Protein AF-0000000078372013 (afdb_homodimer)

Foldseek 3Di:
DPPDPPDDDQKDKDFADKDKDKAAFPLVVDDLSVLVLCCVQVVRPDSPFAFPDKDKIKMKMFTQWMWMDGPPDPDTPDTQDGPDPPDPDDDPDDSVRTQKIKIKIKMWTHTDDPVVQWDFDWAFPAQLVRDPVSDGDTDTDTDGNDDTDMGMDMDMGGHHPPD/DPPDPPDDDQKDKDFADKDKDKAAFPLVVDDLSVLVLCCVQVVRPDSPFAFPDKDKIKMKMFTQWMWMDGPPDPDTPDTQDGPDPPDPDDDPDDSVRTQKIKIKIKMWTHTDDPVVQWDFDWAFPAQLVRDPVSDGDTDTDTDGNDDTDMGMDMDMGGHHPPD

Secondary structure (DSSP, 8-state):
---------SEEEEEEEEEEEEE--GGGGSTTHHHHHHHHHTTS--TT--EEEEEEEEEEEEEEEEEEEETT-SS-SEEEPPP---SSS-SS--GGG-SEEEEEEEEEEEE---GGGEEEEEEEEE-GGG-TT---EEEEEEEE-SPPEEEE--EEEE-----/---------SEEEEEE-EEEEEE--GGGGSTTHHHHHHHHHTTS--TT--EEEEEEEEEEEEESEEEEEETT-SS-SEEEPPP---SSS-SS--GGG-SEEEEEEEEEEEE---GGGEEEEEEEEE-GGG-TT---EEEEEEEE-SPPEEEE--EEEE-----

Structure (mmCIF, N/CA/C/O backbone):
data_AF-0000000078372013-model_v1
#
loop_
_entity.id
_entity.type
_entity.pdbx_description
1 polymer 'FMP27/BLTP2/Hobbit GFWDK motif-containing RBG unit domain-containing protein'
#
loop_
_atom_site.group_PDB
_atom_site.id
_atom_site.type_symbol
_atom_site.label_atom_id
_atom_site.label_alt_id
_atom_site.label_comp_id
_atom_site.label_asym_id
_atom_site.label_entity_id
_atom_site.label_seq_id
_atom_site.pdbx_PDB_ins_code
_atom_site.Cartn_x
_atom_site.Cartn_y
_atom_site.Cartn_z
_atom_site.occupancy
_atom_site.B_iso_or_equiv
_atom_site.auth_seq_id
_atom_site.auth_comp_id
_atom_site.auth_asym_id
_atom_site.auth_atom_id
_atom_site.pdbx_PDB_model_num
ATOM 1 N N . MET A 1 1 ? 30.844 -3.67 -2.234 1 21.95 1 MET A N 1
ATOM 2 C CA . MET A 1 1 ? 30.641 -3.258 -3.619 1 21.95 1 MET A CA 1
ATOM 3 C C . MET A 1 1 ? 29.375 -2.428 -3.76 1 21.95 1 MET A C 1
ATOM 5 O O . MET A 1 1 ? 28.312 -2.83 -3.287 1 21.95 1 MET A O 1
ATOM 9 N N . LEU A 1 2 ? 29.422 -1.184 -3.805 1 32.66 2 LEU A N 1
ATOM 10 C CA . LEU A 1 2 ? 28.297 -0.282 -4.062 1 32.66 2 LEU A CA 1
ATOM 11 C C . LEU A 1 2 ? 27.438 -0.801 -5.203 1 32.66 2 LEU A C 1
ATOM 13 O O . LEU A 1 2 ? 27.953 -1.227 -6.238 1 32.66 2 LEU A O 1
ATOM 17 N N . PRO A 1 3 ? 26.281 -1.473 -5.02 1 38.31 3 PRO A N 1
ATOM 18 C CA . PRO A 1 3 ? 25.75 -2.188 -6.18 1 38.31 3 PRO A CA 1
ATOM 19 C C . PRO A 1 3 ? 26 -1.448 -7.492 1 38.31 3 PRO A C 1
ATOM 21 O O . PRO A 1 3 ? 26.188 -0.231 -7.492 1 38.31 3 PRO A O 1
ATOM 24 N N . VAL A 1 4 ? 26.469 -2.195 -8.578 1 40.41 4 VAL A N 1
ATOM 25 C CA . VAL A 1 4 ? 26.625 -1.906 -10 1 40.41 4 VAL A CA 1
ATOM 26 C C . VAL A 1 4 ? 25.656 -0.806 -10.414 1 40.41 4 VAL A C 1
ATOM 28 O O . VAL A 1 4 ? 24.594 -0.639 -9.797 1 40.41 4 VAL A O 1
ATOM 31 N N . THR A 1 5 ? 26.094 0.262 -10.984 1 45.5 5 THR A N 1
ATOM 32 C CA . THR A 1 5 ? 25.406 1.307 -11.742 1 45.5 5 THR A CA 1
ATOM 33 C C . THR A 1 5 ? 24.125 0.774 -12.352 1 45.5 5 THR A C 1
ATOM 35 O O . THR A 1 5 ? 24.156 0.048 -13.352 1 45.5 5 THR A O 1
ATOM 38 N N . LYS A 1 6 ? 23.266 0.056 -11.57 1 55.75 6 LYS A N 1
ATOM 39 C CA . LYS A 1 6 ? 22.047 -0.438 -12.227 1 55.75 6 LYS A CA 1
ATOM 40 C C . LYS A 1 6 ? 21.562 0.551 -13.273 1 55.75 6 LYS A C 1
ATOM 42 O O . LYS A 1 6 ? 21.797 1.755 -13.164 1 55.75 6 LYS A O 1
ATOM 47 N N . ALA A 1 7 ? 21.344 -0.05 -14.5 1 65.5 7 ALA A N 1
ATOM 48 C CA . ALA A 1 7 ? 20.641 0.644 -15.586 1 65.5 7 ALA A CA 1
ATOM 49 C C . ALA A 1 7 ? 19.609 1.613 -15.031 1 65.5 7 ALA A C 1
ATOM 51 O O . ALA A 1 7 ? 19.219 1.52 -13.867 1 65.5 7 ALA A O 1
ATOM 52 N N . THR A 1 8 ? 19.5 2.703 -15.742 1 81.19 8 THR A N 1
ATOM 53 C CA . THR A 1 8 ? 18.484 3.723 -15.469 1 81.19 8 THR A CA 1
ATOM 54 C C . THR A 1 8 ? 17.156 3.08 -15.117 1 81.19 8 THR A C 1
ATOM 56 O O . THR A 1 8 ? 16.672 2.193 -15.828 1 81.19 8 THR A O 1
ATOM 59 N N . PRO A 1 9 ? 16.703 3.406 -13.992 1 91.12 9 PRO A N 1
ATOM 60 C CA . PRO A 1 9 ? 15.43 2.816 -13.594 1 91.12 9 PRO A CA 1
ATOM 61 C C . PRO A 1 9 ? 14.336 2.994 -14.648 1 91.12 9 PRO A C 1
ATOM 63 O O . PRO A 1 9 ? 14.297 4.02 -15.328 1 91.12 9 PRO A O 1
ATOM 66 N N . LEU A 1 10 ? 13.547 1.933 -14.781 1 90.94 10 LEU A N 1
ATOM 67 C CA . LEU A 1 10 ? 12.391 2.008 -15.664 1 90.94 10 LEU A CA 1
ATOM 68 C C . LEU A 1 10 ? 11.375 3.021 -15.148 1 90.94 10 LEU A C 1
ATOM 70 O O . LEU A 1 10 ? 10.75 3.742 -15.93 1 90.94 10 LEU A O 1
ATOM 74 N N . VAL A 1 11 ? 11.141 2.979 -13.961 1 93.69 11 VAL A N 1
ATOM 75 C CA . VAL A 1 11 ? 10.203 3.873 -13.289 1 93.69 11 VAL A CA 1
ATOM 76 C C . VAL A 1 11 ? 10.812 4.383 -11.984 1 93.69 11 VAL A C 1
ATOM 78 O O . VAL A 1 11 ? 11.484 3.631 -11.273 1 93.69 11 VAL A O 1
ATOM 81 N N . ARG A 1 12 ? 10.578 5.633 -11.68 1 93.62 12 ARG A N 1
ATOM 82 C CA . ARG A 1 12 ? 10.961 6.219 -10.391 1 93.62 12 ARG A CA 1
ATOM 83 C C . ARG A 1 12 ? 9.781 6.934 -9.75 1 93.62 12 ARG A C 1
ATOM 85 O O . ARG A 1 12 ? 9.078 7.703 -10.406 1 93.62 12 ARG A O 1
ATOM 92 N N . ILE A 1 13 ? 9.555 6.613 -8.555 1 95 13 ILE A N 1
ATOM 93 C CA . ILE A 1 13 ? 8.5 7.254 -7.781 1 95 13 ILE A CA 1
ATOM 94 C C . ILE A 1 13 ? 9.086 7.859 -6.508 1 95 13 ILE A C 1
ATOM 96 O O . ILE A 1 13 ? 9.867 7.215 -5.809 1 95 13 ILE A O 1
ATOM 100 N N . VAL A 1 14 ? 8.75 9.109 -6.234 1 92.62 14 VAL A N 1
ATOM 101 C CA . VAL A 1 14 ? 9.219 9.773 -5.02 1 92.62 14 VAL A CA 1
ATOM 102 C C . VAL A 1 14 ? 8.031 10.359 -4.262 1 92.62 14 VAL A C 1
ATOM 104 O O . VAL A 1 14 ? 7.18 11.031 -4.855 1 92.62 14 VAL A O 1
ATOM 107 N N . PHE A 1 15 ? 7.938 10 -3.02 1 93.44 15 PHE A N 1
ATOM 108 C CA . PHE A 1 15 ? 6.992 10.648 -2.119 1 93.44 15 PHE A CA 1
ATOM 109 C C . PHE A 1 15 ? 7.723 11.469 -1.062 1 93.44 15 PHE A C 1
ATOM 111 O O . PHE A 1 15 ? 8.664 10.977 -0.431 1 93.44 15 PHE A O 1
ATOM 118 N N . ASN A 1 16 ? 7.223 12.648 -0.906 1 88.75 16 ASN A N 1
ATOM 119 C CA . ASN A 1 16 ? 7.859 13.5 0.093 1 88.75 16 ASN A CA 1
ATOM 120 C C . ASN A 1 16 ? 6.945 13.734 1.291 1 88.75 16 ASN A C 1
ATOM 122 O O . ASN A 1 16 ? 5.867 14.32 1.149 1 88.75 16 ASN A O 1
ATOM 126 N N . SER A 1 17 ? 7.379 13.297 2.443 1 88.19 17 SER A N 1
ATOM 127 C CA . SER A 1 17 ? 6.785 13.57 3.75 1 88.19 17 SER A CA 1
ATOM 128 C C . SER A 1 17 ? 5.316 13.148 3.787 1 88.19 17 SER A C 1
ATOM 130 O O . SER A 1 17 ? 4.43 14 3.844 1 88.19 17 SER A O 1
ATOM 132 N N . ILE A 1 18 ? 5.098 11.938 3.938 1 93.62 18 ILE A N 1
ATOM 133 C CA . ILE A 1 18 ? 3.746 11.406 4.066 1 93.62 18 ILE A CA 1
ATOM 134 C C . ILE A 1 18 ? 3.35 11.352 5.543 1 93.62 18 ILE A C 1
ATOM 136 O O . ILE A 1 18 ? 4.125 10.898 6.383 1 93.62 18 ILE A O 1
ATOM 140 N N . ARG A 1 19 ? 2.205 11.859 5.852 1 93.81 19 ARG A N 1
ATOM 141 C CA . ARG A 1 19 ? 1.641 11.773 7.191 1 93.81 19 ARG A CA 1
ATOM 142 C C . ARG A 1 19 ? 0.238 11.18 7.16 1 93.81 19 ARG A C 1
ATOM 144 O O . ARG A 1 19 ? -0.638 11.672 6.449 1 93.81 19 ARG A O 1
ATOM 151 N N . ILE A 1 20 ? 0.131 10.141 7.871 1 96.19 20 ILE A N 1
ATOM 152 C CA . ILE A 1 20 ? -1.178 9.508 7.98 1 96.19 20 ILE A CA 1
ATOM 153 C C . ILE A 1 20 ? -1.632 9.508 9.438 1 96.19 20 ILE A C 1
ATOM 155 O O . ILE A 1 20 ? -0.857 9.172 10.336 1 96.19 20 ILE A O 1
ATOM 159 N N . ALA A 1 21 ? -2.791 9.898 9.672 1 95.19 21 ALA A N 1
ATOM 160 C CA . ALA A 1 21 ? -3.369 9.883 11.008 1 95.19 21 ALA A CA 1
ATOM 161 C C . ALA A 1 21 ? -4.734 9.203 11.016 1 95.19 21 ALA A C 1
ATOM 163 O O . ALA A 1 21 ? -5.547 9.43 10.117 1 95.19 21 ALA A O 1
ATOM 164 N N . LEU A 1 22 ? -4.848 8.352 11.883 1 95.56 22 LEU A N 1
ATOM 165 C CA . LEU A 1 22 ? -6.141 7.707 12.086 1 95.56 22 LEU A CA 1
ATOM 166 C C . LEU A 1 22 ? -6.859 8.297 13.289 1 95.56 22 LEU A C 1
ATOM 168 O O . LEU A 1 22 ? -6.266 8.438 14.367 1 95.56 22 LEU A O 1
ATOM 172 N N . TYR A 1 23 ? -8.102 8.625 13.133 1 93.75 23 TYR A N 1
ATOM 173 C CA . TYR A 1 23 ? -8.953 9.18 14.18 1 93.75 23 TYR A CA 1
ATOM 174 C C . TYR A 1 23 ? -10.203 8.336 14.367 1 93.75 23 TYR A C 1
ATOM 176 O O . TYR A 1 23 ? -10.492 7.449 13.555 1 93.75 23 TYR A O 1
ATOM 184 N N . LYS A 1 24 ? -10.812 8.648 15.508 1 91.75 24 LYS A N 1
ATOM 185 C CA . LYS A 1 24 ? -12.18 8.156 15.594 1 91.75 24 LYS A CA 1
ATOM 186 C C . LYS A 1 24 ? -13.055 8.758 14.5 1 91.75 24 LYS A C 1
ATOM 188 O O . LYS A 1 24 ? -12.922 9.938 14.172 1 91.75 24 LYS A O 1
ATOM 193 N N . ALA A 1 25 ? -13.93 7.891 13.984 1 93.06 25 ALA A N 1
ATOM 194 C CA . ALA A 1 25 ? -14.797 8.398 12.93 1 93.06 25 ALA A CA 1
ATOM 195 C C . ALA A 1 25 ? -15.672 9.539 13.438 1 93.06 25 ALA A C 1
ATOM 197 O O . ALA A 1 25 ? -16.094 9.531 14.594 1 93.06 25 ALA A O 1
ATOM 198 N N . ASP A 1 26 ? -16.047 10.461 12.531 1 87.69 26 ASP A N 1
ATOM 199 C CA . ASP A 1 26 ? -16.797 11.656 12.914 1 87.69 26 ASP A CA 1
ATOM 200 C C . ASP A 1 26 ? -18.234 11.305 13.305 1 87.69 26 ASP A C 1
ATOM 202 O O . ASP A 1 26 ? -18.797 11.906 14.219 1 87.69 26 ASP A O 1
ATOM 206 N N . PHE A 1 27 ? -18.766 10.375 12.664 1 88.5 27 PHE A N 1
ATOM 207 C CA . PHE A 1 27 ? -20.188 10.062 12.836 1 88.5 27 PHE A CA 1
ATOM 208 C C . PHE A 1 27 ? -20.406 9.273 14.125 1 88.5 27 PHE A C 1
ATOM 210 O O . PHE A 1 27 ? -21.547 9.047 14.531 1 88.5 27 PHE A O 1
ATOM 217 N N . GLU A 1 28 ? -19.297 8.891 14.688 1 86.19 28 GLU A N 1
ATOM 218 C CA . GLU A 1 28 ? -19.438 8.078 15.898 1 86.19 28 GLU A CA 1
ATOM 219 C C . GLU A 1 28 ? -19.938 8.914 17.062 1 86.19 28 GLU A C 1
ATOM 221 O O . GLU A 1 28 ? -20.375 8.367 18.078 1 86.19 28 GLU A O 1
ATOM 226 N N . GLN A 1 29 ? -19.953 10.164 16.969 1 82.81 29 GLN A N 1
ATOM 227 C CA . GLN A 1 29 ? -20.422 11.047 18.031 1 82.81 29 GLN A CA 1
ATOM 228 C C . GLN A 1 29 ? -21.938 11.086 18.094 1 82.81 29 GLN A C 1
ATOM 230 O O . GLN A 1 29 ? -22.516 11.453 19.125 1 82.81 29 GLN A O 1
ATOM 235 N N . ASN A 1 30 ? -22.625 10.781 17.047 1 86 30 ASN A N 1
ATOM 236 C CA . ASN A 1 30 ? -24.078 10.836 16.953 1 86 30 ASN A CA 1
ATOM 237 C C . ASN A 1 30 ? -24.719 9.477 17.234 1 86 30 ASN A C 1
ATOM 239 O O . ASN A 1 30 ? -24.141 8.438 16.875 1 86 30 ASN A O 1
ATOM 243 N N . GLU A 1 31 ? -25.828 9.594 17.922 1 84.31 31 GLU A N 1
ATOM 244 C CA . GLU A 1 31 ? -26.594 8.367 18.094 1 84.31 31 GLU A CA 1
ATOM 245 C C . GLU A 1 31 ? -26.969 7.754 16.75 1 84.31 31 GLU A C 1
ATOM 247 O O . GLU A 1 31 ? -27.453 8.453 15.859 1 84.31 31 GLU A O 1
ATOM 252 N N . ASN A 1 32 ? -26.672 6.691 16.391 1 90.19 32 ASN A N 1
ATOM 253 C CA . ASN A 1 32 ? -26.969 5.953 15.164 1 90.19 32 ASN A CA 1
ATOM 254 C C . ASN A 1 32 ? -26.125 6.461 13.992 1 90.19 32 ASN A C 1
ATOM 256 O O . ASN A 1 32 ? -26.453 6.219 12.828 1 90.19 32 ASN A O 1
ATOM 260 N N . GLY A 1 33 ? -25.234 7.34 14.328 1 93.62 33 GLY A N 1
ATOM 261 C CA . GLY A 1 33 ? -24.391 7.938 13.305 1 93.62 33 GLY A CA 1
ATOM 262 C C . GLY A 1 33 ? -23.75 6.914 12.383 1 93.62 33 GLY A C 1
ATOM 263 O O . GLY A 1 33 ? -23.688 7.129 11.164 1 93.62 33 GLY A O 1
ATOM 264 N N . LEU A 1 34 ? -23.344 5.855 12.914 1 94.38 34 LEU A N 1
ATOM 265 C CA . LEU A 1 34 ? -22.688 4.801 12.148 1 94.38 34 LEU A CA 1
ATOM 266 C C . LEU A 1 34 ? -23.625 4.227 11.094 1 94.38 34 LEU A C 1
ATOM 268 O O . LEU A 1 34 ? -23.281 4.18 9.914 1 94.38 34 LEU A O 1
ATOM 272 N N . MET A 1 35 ? -24.812 3.887 11.523 1 94.12 35 MET A N 1
ATOM 273 C CA . MET A 1 35 ? -25.75 3.258 10.594 1 94.12 35 MET A CA 1
ATOM 274 C C . MET A 1 35 ? -26.266 4.266 9.57 1 94.12 35 MET A C 1
ATOM 276 O O . MET A 1 35 ? -26.516 3.91 8.422 1 94.12 35 MET A O 1
ATOM 280 N N . ASP A 1 36 ? -26.469 5.492 10.016 1 94.75 36 ASP A N 1
ATOM 281 C CA . ASP A 1 36 ? -26.828 6.535 9.062 1 94.75 36 ASP A CA 1
ATOM 282 C C . ASP A 1 36 ? -25.766 6.691 7.984 1 94.75 36 ASP A C 1
ATOM 284 O O . ASP A 1 36 ? -26.078 6.812 6.801 1 94.75 36 ASP A O 1
ATOM 288 N N . TYR A 1 37 ? -24.547 6.703 8.398 1 95.12 37 TYR A N 1
ATOM 289 C CA . TYR A 1 37 ? -23.422 6.812 7.477 1 95.12 37 TYR A CA 1
ATOM 290 C C . TYR A 1 37 ? -23.406 5.645 6.5 1 95.12 37 TYR A C 1
ATOM 292 O O . TYR A 1 37 ? -23.266 5.84 5.289 1 95.12 37 TYR A O 1
ATOM 300 N N . LEU A 1 38 ? -23.547 4.445 6.992 1 94.69 38 LEU A N 1
ATOM 301 C CA . LEU A 1 38 ? -23.547 3.248 6.156 1 94.69 38 LEU A CA 1
ATOM 302 C C . LEU A 1 38 ? -24.719 3.26 5.184 1 94.69 38 LEU A C 1
ATOM 304 O O . LEU A 1 38 ? -24.578 2.836 4.035 1 94.69 38 LEU A O 1
ATOM 308 N N . HIS A 1 39 ? -25.828 3.74 5.668 1 94.94 39 HIS A N 1
ATOM 309 C CA . HIS A 1 39 ? -27 3.863 4.801 1 94.94 39 HIS A CA 1
ATOM 310 C C . HIS A 1 39 ? -26.734 4.824 3.648 1 94.94 39 HIS A C 1
ATOM 312 O O . HIS A 1 39 ? -27.062 4.527 2.498 1 94.94 39 HIS A O 1
ATOM 318 N N . ASP A 1 40 ? -26.219 5.855 3.988 1 93.38 40 ASP A N 1
ATOM 319 C CA . ASP A 1 40 ? -25.969 6.898 2.998 1 93.38 40 ASP A CA 1
ATOM 320 C C . ASP A 1 40 ? -24.906 6.449 1.986 1 93.38 40 ASP A C 1
ATOM 322 O O . ASP A 1 40 ? -25.156 6.48 0.778 1 93.38 40 ASP A O 1
ATOM 326 N N . VAL A 1 41 ? -23.75 5.953 2.432 1 92.69 41 VAL A N 1
ATOM 327 C CA . VAL A 1 41 ? -22.594 5.629 1.592 1 92.69 41 VAL A CA 1
ATOM 328 C C . VAL A 1 41 ? -22.812 4.27 0.928 1 92.69 41 VAL A C 1
ATOM 330 O O . VAL A 1 41 ? -22.328 4.027 -0.18 1 92.69 41 VAL A O 1
ATOM 333 N N . GLY A 1 42 ? -23.484 3.354 1.575 1 90.69 42 GLY A N 1
ATOM 334 C CA . GLY A 1 42 ? -23.719 2.006 1.084 1 90.69 42 GLY A CA 1
ATOM 335 C C . GLY A 1 42 ? -24.938 1.906 0.176 1 90.69 42 GLY A C 1
ATOM 336 O O . GLY A 1 42 ? -25.516 0.831 0.026 1 90.69 42 GLY A O 1
ATOM 337 N N . LYS A 1 43 ? -25.328 3.062 -0.362 1 90.19 43 LYS A N 1
ATOM 338 C CA . LYS A 1 43 ? -26.406 3.127 -1.345 1 90.19 43 LYS A CA 1
ATOM 339 C C . LYS A 1 43 ? -27.688 2.537 -0.784 1 90.19 43 LYS A C 1
ATOM 341 O O . LYS A 1 43 ? -28.344 1.715 -1.436 1 90.19 43 LYS A O 1
ATOM 346 N N . GLY A 1 44 ? -28.078 2.801 0.432 1 91.44 44 GLY A N 1
ATOM 347 C CA . GLY A 1 44 ? -29.359 2.42 1.021 1 91.44 44 GLY A CA 1
ATOM 348 C C . GLY A 1 44 ? -29.266 1.167 1.872 1 91.44 44 GLY A C 1
ATOM 349 O O . GLY A 1 44 ? -30.266 0.469 2.062 1 91.44 44 GLY A O 1
ATOM 350 N N . LEU A 1 45 ? -28.156 0.776 2.324 1 90.38 45 LEU A N 1
ATOM 351 C CA . LEU A 1 45 ? -28 -0.324 3.271 1 90.38 45 LEU A CA 1
ATOM 352 C C . LEU A 1 45 ? -28.984 -0.173 4.434 1 90.38 45 LEU A C 1
ATOM 354 O O . LEU A 1 45 ? -29.031 0.878 5.078 1 90.38 45 LEU A O 1
ATOM 358 N N . PRO A 1 46 ? -29.797 -1.156 4.574 1 93.25 46 PRO A N 1
ATOM 359 C CA . PRO A 1 46 ? -30.75 -1.048 5.672 1 93.25 46 PRO A CA 1
ATOM 360 C C . PRO A 1 46 ? -30.078 -0.76 7.016 1 93.25 46 PRO A C 1
ATOM 362 O O . PRO A 1 46 ? -29.031 -1.342 7.328 1 93.25 46 PRO A O 1
ATOM 365 N N . LYS A 1 47 ? -30.672 0.064 7.852 1 93.44 47 LYS A N 1
ATOM 366 C CA . LYS A 1 47 ? -30.078 0.534 9.094 1 93.44 47 LYS A CA 1
ATOM 367 C C . LYS A 1 47 ? -30.078 -0.562 10.156 1 93.44 47 LYS A C 1
ATOM 369 O O . LYS A 1 47 ? -29.375 -0.459 11.164 1 93.44 47 LYS A O 1
ATOM 374 N N . ASP A 1 48 ? -30.859 -1.614 9.938 1 91.25 48 ASP A N 1
ATOM 375 C CA . ASP A 1 48 ? -30.922 -2.699 10.914 1 91.25 48 ASP A CA 1
ATOM 376 C C . ASP A 1 48 ? -29.984 -3.834 10.531 1 91.25 48 ASP A C 1
ATOM 378 O O . ASP A 1 48 ? -29.984 -4.898 11.148 1 91.25 48 ASP A O 1
ATOM 382 N N . THR A 1 49 ? -29.219 -3.602 9.539 1 89.81 49 THR A N 1
ATOM 383 C CA . THR A 1 49 ? -28.25 -4.617 9.125 1 89.81 49 THR A CA 1
ATOM 384 C C . THR A 1 49 ? -27.312 -4.969 10.266 1 89.81 49 THR A C 1
ATOM 386 O O . THR A 1 49 ? -26.844 -4.082 10.992 1 89.81 49 THR A O 1
ATOM 389 N N . LYS A 1 50 ? -27.078 -6.246 10.43 1 88.75 50 LYS A N 1
ATOM 390 C CA . LYS A 1 50 ? -26.141 -6.699 11.453 1 88.75 50 LYS A CA 1
ATOM 391 C C . LYS A 1 50 ? -24.781 -7.043 10.844 1 88.75 50 LYS A C 1
ATOM 393 O O . LYS A 1 50 ? -24.703 -7.543 9.719 1 88.75 50 LYS A O 1
ATOM 398 N N . PHE A 1 51 ? -23.75 -6.746 11.672 1 87.31 51 PHE A N 1
ATOM 399 C CA . PHE A 1 51 ? -22.391 -6.953 11.195 1 87.31 51 PHE A CA 1
ATOM 400 C C . PHE A 1 51 ? -21.609 -7.867 12.133 1 87.31 51 PHE A C 1
ATOM 402 O O . PHE A 1 51 ? -21.75 -7.773 13.359 1 87.31 51 PHE A O 1
ATOM 409 N N . SER A 1 52 ? -20.875 -8.781 11.516 1 84.62 52 SER A N 1
ATOM 410 C CA . SER A 1 52 ? -19.969 -9.594 12.312 1 84.62 52 SER A CA 1
ATOM 411 C C . SER A 1 52 ? -18.703 -8.82 12.68 1 84.62 52 SER A C 1
ATOM 413 O O . SER A 1 52 ? -18.062 -9.109 13.688 1 84.62 52 SER A O 1
ATOM 415 N N . LEU A 1 53 ? -18.391 -7.855 11.781 1 88.88 53 LEU A N 1
ATOM 416 C CA . LEU A 1 53 ? -17.266 -6.965 12 1 88.88 53 LEU A CA 1
ATOM 417 C C . LEU A 1 53 ? -17.578 -5.555 11.523 1 88.88 53 LEU A C 1
ATOM 419 O O . LEU A 1 53 ? -18.156 -5.375 10.445 1 88.88 53 LEU A O 1
ATOM 423 N N . ILE A 1 54 ? -17.219 -4.559 12.305 1 91.75 54 ILE A N 1
ATOM 424 C CA . ILE A 1 54 ? -17.391 -3.164 11.906 1 91.75 54 ILE A CA 1
ATOM 425 C C . ILE A 1 54 ? -16.297 -2.311 12.539 1 91.75 54 ILE A C 1
ATOM 427 O O . ILE A 1 54 ? -16.125 -2.316 13.758 1 91.75 54 ILE A O 1
ATOM 431 N N . VAL A 1 55 ? -15.484 -1.689 11.773 1 94.94 55 VAL A N 1
ATOM 432 C CA . VAL A 1 55 ? -14.383 -0.855 12.242 1 94.94 55 VAL A CA 1
ATOM 433 C C . VAL A 1 55 ? -14.477 0.529 11.602 1 94.94 55 VAL A C 1
ATOM 435 O O . VAL A 1 55 ? -13.953 0.75 10.508 1 94.94 55 VAL A O 1
ATOM 438 N N . PRO A 1 56 ? -15.133 1.501 12.289 1 95.12 56 PRO A N 1
ATOM 439 C CA . PRO A 1 56 ? -15.195 2.879 11.789 1 95.12 56 PRO A CA 1
ATOM 440 C C . PRO A 1 56 ? -13.953 3.691 12.156 1 95.12 56 PRO A C 1
ATOM 442 O O . PRO A 1 56 ? -13.438 3.568 13.266 1 95.12 56 PRO A O 1
ATOM 445 N N . MET A 1 57 ? -13.469 4.426 11.227 1 94.69 57 MET A N 1
ATOM 446 C CA . MET A 1 57 ? -12.336 5.309 11.5 1 94.69 57 MET A CA 1
ATOM 447 C C . MET A 1 57 ? -12.312 6.484 10.531 1 94.69 57 MET A C 1
ATOM 449 O O . MET A 1 57 ? -12.984 6.453 9.5 1 94.69 57 MET A O 1
ATOM 453 N N . HIS A 1 58 ? -11.734 7.543 10.992 1 95.31 58 HIS A N 1
ATOM 454 C CA . HIS A 1 58 ? -11.422 8.648 10.094 1 95.31 58 HIS A CA 1
ATOM 455 C C . HIS A 1 58 ? -9.945 8.664 9.727 1 95.31 58 HIS A C 1
ATOM 457 O O . HIS A 1 58 ? -9.086 8.594 10.609 1 95.31 58 HIS A O 1
ATOM 463 N N . ILE A 1 59 ? -9.664 8.641 8.422 1 96.25 59 ILE A N 1
ATOM 464 C CA . ILE A 1 59 ? -8.281 8.656 7.949 1 96.25 59 ILE A CA 1
ATOM 465 C C . ILE A 1 59 ? -7.93 10.039 7.422 1 96.25 59 ILE A C 1
ATOM 467 O O . ILE A 1 59 ? -8.68 10.625 6.641 1 96.25 59 ILE A O 1
ATOM 471 N N . SER A 1 60 ? -6.863 10.586 7.926 1 95.06 60 SER A N 1
ATOM 472 C CA . SER A 1 60 ? -6.238 11.789 7.383 1 95.06 60 SER A CA 1
ATOM 473 C C . SER A 1 60 ? -4.871 11.484 6.777 1 95.06 60 SER A C 1
ATOM 475 O O . SER A 1 60 ? -4 10.93 7.453 1 95.06 60 SER A O 1
ATOM 477 N N . TRP A 1 61 ? -4.719 11.734 5.488 1 95.88 61 TRP A N 1
ATOM 478 C CA . TRP A 1 61 ? -3.469 11.492 4.777 1 95.88 61 TRP A CA 1
ATOM 479 C C . TRP A 1 61 ? -2.969 12.773 4.113 1 95.88 61 TRP A C 1
ATOM 481 O O . TRP A 1 61 ? -3.66 13.352 3.271 1 95.88 61 TRP A O 1
ATOM 491 N N . GLN A 1 62 ? -1.823 13.234 4.496 1 93.88 62 GLN A N 1
ATOM 492 C CA . GLN A 1 62 ? -1.198 14.414 3.906 1 93.88 62 GLN A CA 1
ATOM 493 C C . GLN A 1 62 ? 0.167 14.078 3.314 1 93.88 62 GLN A C 1
ATOM 495 O O . GLN A 1 62 ? 0.867 13.195 3.818 1 93.88 62 GLN A O 1
ATOM 500 N N . MET A 1 63 ? 0.518 14.75 2.277 1 93.19 63 MET A N 1
ATOM 501 C CA . MET A 1 63 ? 1.82 14.57 1.642 1 93.19 63 MET A CA 1
ATOM 502 C C . MET A 1 63 ? 2.318 15.883 1.047 1 93.19 63 MET A C 1
ATOM 504 O O . MET A 1 63 ? 1.524 16.688 0.55 1 93.19 63 MET A O 1
ATOM 508 N N . GLU A 1 64 ? 3.611 16.094 1.096 1 88.75 64 GLU A N 1
ATOM 509 C CA . GLU A 1 64 ? 4.18 17.344 0.583 1 88.75 64 GLU A CA 1
ATOM 510 C C . GLU A 1 64 ? 4.332 17.297 -0.934 1 88.75 64 GLU A C 1
ATOM 512 O O . GLU A 1 64 ? 4.277 18.328 -1.602 1 88.75 64 GLU A O 1
ATOM 517 N N . GLY A 1 65 ? 4.602 16.203 -1.423 1 89 65 GLY A N 1
ATOM 518 C CA . GLY A 1 65 ? 4.793 16.078 -2.859 1 89 65 GLY A CA 1
ATOM 519 C C . GLY A 1 65 ? 4.984 14.641 -3.311 1 89 65 GLY A C 1
ATOM 520 O O . GLY A 1 65 ? 5.25 13.758 -2.494 1 89 65 GLY A O 1
ATOM 521 N N . ALA A 1 66 ? 4.77 14.5 -4.594 1 91.69 66 ALA A N 1
ATOM 522 C CA . ALA A 1 66 ? 4.977 13.188 -5.211 1 91.69 66 ALA A CA 1
ATOM 523 C C . ALA A 1 66 ? 5.32 13.336 -6.691 1 91.69 66 ALA A C 1
ATOM 525 O O . ALA A 1 66 ? 4.754 14.18 -7.387 1 91.69 66 ALA A O 1
ATOM 526 N N . THR A 1 67 ? 6.242 12.555 -7.148 1 90.94 67 THR A N 1
ATOM 527 C CA . THR A 1 67 ? 6.586 12.562 -8.562 1 90.94 67 THR A CA 1
ATOM 528 C C . THR A 1 67 ? 6.762 11.133 -9.078 1 90.94 67 THR A C 1
ATOM 530 O O . THR A 1 67 ? 7.125 10.234 -8.32 1 90.94 67 THR A O 1
ATOM 533 N N . MET A 1 68 ? 6.391 10.961 -10.25 1 93.31 68 MET A N 1
ATOM 534 C CA . MET A 1 68 ? 6.605 9.695 -10.953 1 93.31 68 MET A CA 1
ATOM 535 C C . MET A 1 68 ? 7.199 9.938 -12.336 1 93.31 68 MET A C 1
ATOM 537 O O . MET A 1 68 ? 6.68 10.75 -13.109 1 93.31 68 MET A O 1
ATOM 541 N N . ARG A 1 69 ? 8.227 9.195 -12.578 1 91.19 69 ARG A N 1
ATOM 542 C CA . ARG A 1 69 ? 8.906 9.336 -13.867 1 91.19 69 ARG A CA 1
ATOM 543 C C . ARG A 1 69 ? 9.117 7.977 -14.523 1 91.19 69 ARG A C 1
ATOM 545 O O . ARG A 1 69 ? 9.445 7 -13.836 1 91.19 69 ARG A O 1
ATOM 552 N N . LEU A 1 70 ? 8.938 8.055 -15.797 1 91.19 70 LEU A N 1
ATOM 553 C CA . LEU A 1 70 ? 9.258 6.887 -16.594 1 91.19 70 LEU A CA 1
ATOM 554 C C . LEU A 1 70 ? 10.539 7.113 -17.406 1 91.19 70 LEU A C 1
ATOM 556 O O . LEU A 1 70 ? 10.773 8.219 -17.906 1 91.19 70 LEU A O 1
ATOM 560 N N . ARG A 1 71 ? 11.312 6.066 -17.516 1 84.75 71 ARG A N 1
ATOM 561 C CA . ARG A 1 71 ? 12.594 6.164 -18.203 1 84.75 71 ARG A CA 1
ATOM 562 C C . ARG A 1 71 ? 12.406 6.734 -19.609 1 84.75 71 ARG A C 1
ATOM 564 O O . ARG A 1 71 ? 13.133 7.645 -20.016 1 84.75 71 ARG A O 1
ATOM 571 N N . ASP A 1 72 ? 11.562 6.301 -20.328 1 80.88 72 ASP A N 1
ATOM 572 C CA . ASP A 1 72 ? 11.461 6.648 -21.734 1 80.88 72 ASP A CA 1
ATOM 573 C C . ASP A 1 72 ? 10.398 7.723 -21.969 1 80.88 72 ASP A C 1
ATOM 575 O O . ASP A 1 72 ? 10 7.984 -23.094 1 80.88 72 ASP A O 1
ATOM 579 N N . PHE A 1 73 ? 9.883 8.219 -20.953 1 82.5 73 PHE A N 1
ATOM 580 C CA . PHE A 1 73 ? 8.922 9.312 -21.078 1 82.5 73 PHE A CA 1
ATOM 581 C C . PHE A 1 73 ? 9.508 10.609 -20.547 1 82.5 73 PHE A C 1
ATOM 583 O O . PHE A 1 73 ? 9.906 10.68 -19.375 1 82.5 73 PHE A O 1
ATOM 590 N N . PRO A 1 74 ? 9.734 11.594 -21.391 1 75.88 74 PRO A N 1
ATOM 591 C CA . PRO A 1 74 ? 10.414 12.836 -21.031 1 75.88 74 PRO A CA 1
ATOM 592 C C . PRO A 1 74 ? 9.719 13.578 -19.891 1 75.88 74 PRO A C 1
ATOM 594 O O . PRO A 1 74 ? 10.367 14.273 -19.109 1 75.88 74 PRO A O 1
ATOM 597 N N . LEU A 1 75 ? 8.406 13.438 -19.859 1 77.25 75 LEU A N 1
ATOM 598 C CA . LEU A 1 75 ? 7.664 14.18 -18.844 1 77.25 75 LEU A CA 1
ATOM 599 C C . LEU A 1 75 ? 7.281 13.273 -17.688 1 77.25 75 LEU A C 1
ATOM 601 O O . LEU A 1 75 ? 7.105 12.062 -17.859 1 77.25 75 LEU A O 1
ATOM 605 N N . TYR A 1 76 ? 7.246 14 -16.641 1 79.06 76 TYR A N 1
ATOM 606 C CA . TYR A 1 76 ? 6.695 13.281 -15.492 1 79.06 76 TYR A CA 1
ATOM 607 C C . TYR A 1 76 ? 5.293 12.773 -15.789 1 79.06 76 TYR A C 1
ATOM 609 O O . TYR A 1 76 ? 4.484 13.477 -16.406 1 79.06 76 TYR A O 1
ATOM 617 N N . LEU A 1 77 ? 5.148 11.477 -15.453 1 83.62 77 LEU A N 1
ATOM 618 C CA . LEU A 1 77 ? 3.801 10.93 -15.578 1 83.62 77 LEU A CA 1
ATOM 619 C C . LEU A 1 77 ? 2.863 11.562 -14.555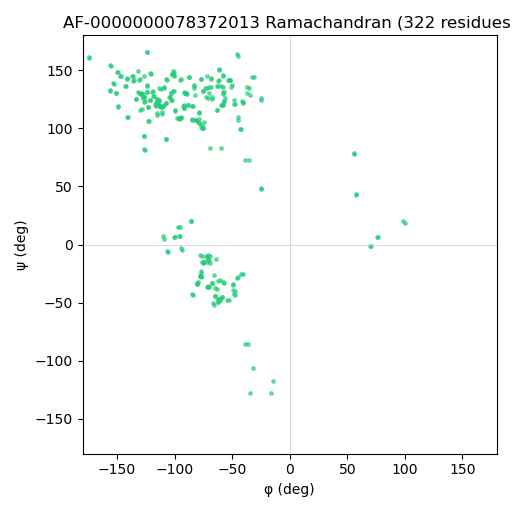 1 83.62 77 LEU A C 1
ATOM 621 O O . LEU A 1 77 ? 1.681 11.773 -14.836 1 83.62 77 LEU A O 1
ATOM 625 N N . PHE A 1 78 ? 3.398 11.852 -13.492 1 85.94 78 PHE A N 1
ATOM 626 C CA . PHE A 1 78 ? 2.672 12.5 -12.398 1 85.94 78 PHE A CA 1
ATOM 627 C C . PHE A 1 78 ? 3.605 13.359 -11.562 1 85.94 78 PHE A C 1
ATOM 629 O O . PHE A 1 78 ? 4.742 12.969 -11.289 1 85.94 78 PHE A O 1
ATOM 636 N N . SER A 1 79 ? 3.207 14.617 -11.32 1 87 79 SER A N 1
ATOM 637 C CA . SER A 1 79 ? 4.082 15.492 -10.539 1 87 79 SER A CA 1
ATOM 638 C C . SER A 1 79 ? 3.277 16.359 -9.586 1 87 79 SER A C 1
ATOM 640 O O . SER A 1 79 ? 2.381 17.094 -10.016 1 87 79 SER A O 1
ATOM 642 N N . LEU A 1 80 ? 3.363 16.109 -8.422 1 87.94 80 LEU A N 1
ATOM 643 C CA . LEU A 1 80 ? 2.9 16.984 -7.344 1 87.94 80 LEU A CA 1
ATOM 644 C C . LEU A 1 80 ? 4.078 17.625 -6.617 1 87.94 80 LEU A C 1
ATOM 646 O O . LEU A 1 80 ? 4.625 17.047 -5.68 1 87.94 80 LEU A O 1
ATOM 650 N N . PRO A 1 81 ? 4.48 18.781 -7.074 1 78.19 81 PRO A N 1
ATOM 651 C CA . PRO A 1 81 ? 5.719 19.375 -6.566 1 78.19 81 PRO A CA 1
ATOM 652 C C . PRO A 1 81 ? 5.605 19.812 -5.109 1 78.19 81 PRO A C 1
ATOM 654 O O . PRO A 1 81 ? 4.523 20.203 -4.664 1 78.19 81 PRO A O 1
ATOM 657 N N . ARG A 1 82 ? 6.676 19.609 -4.453 1 75.31 82 ARG A N 1
ATOM 658 C CA . ARG A 1 82 ? 6.777 20.078 -3.076 1 75.31 82 ARG A CA 1
ATOM 659 C C . ARG A 1 82 ? 6.793 21.609 -3.02 1 75.31 82 ARG A C 1
ATOM 661 O O . ARG A 1 82 ? 7.48 22.25 -3.811 1 75.31 82 ARG A O 1
ATOM 668 N N . PRO A 1 83 ? 5.84 22.094 -2.229 1 67.25 83 PRO A N 1
ATOM 669 C CA . PRO A 1 83 ? 5.863 23.562 -2.146 1 67.25 83 PRO A CA 1
ATOM 670 C C . PRO A 1 83 ? 7.211 24.109 -1.68 1 67.25 83 PRO A C 1
ATOM 672 O O . PRO A 1 83 ? 7.914 23.438 -0.913 1 67.25 83 PRO A O 1
ATOM 675 N N . GLN A 1 84 ? 7.762 25.031 -2.475 1 59.56 84 GLN A N 1
ATOM 676 C CA . GLN A 1 84 ? 9.008 25.688 -2.105 1 59.56 84 GLN A CA 1
ATOM 677 C C . GLN A 1 84 ? 8.992 26.109 -0.639 1 59.56 84 GLN A C 1
ATOM 679 O O . GLN A 1 84 ? 7.969 26.562 -0.126 1 59.56 84 GLN A O 1
ATOM 684 N N . ALA A 1 85 ? 9.844 25.266 0.133 1 51.84 85 ALA A N 1
ATOM 685 C CA . ALA A 1 85 ? 9.961 25.625 1.543 1 51.84 85 ALA A CA 1
ATOM 686 C C . ALA A 1 85 ? 9.93 27.141 1.724 1 51.84 85 ALA A C 1
ATOM 688 O O . ALA A 1 85 ? 10.758 27.859 1.166 1 51.84 85 ALA A O 1
ATOM 689 N N . GLN A 1 86 ? 8.703 27.719 1.544 1 48.91 86 GLN A N 1
ATOM 690 C CA . GLN A 1 86 ? 8.922 29.125 1.841 1 48.91 86 GLN A CA 1
ATOM 691 C C . GLN A 1 86 ? 9.922 29.297 2.98 1 48.91 86 GLN A C 1
ATOM 693 O O . GLN A 1 86 ? 10.805 30.156 2.912 1 48.91 86 GLN A O 1
ATOM 698 N N . ASN A 1 87 ? 9.43 29.25 4.336 1 44.19 87 ASN A N 1
ATOM 699 C CA . ASN A 1 87 ? 10.234 29.594 5.508 1 44.19 87 ASN A CA 1
ATOM 700 C C . ASN A 1 87 ? 11.094 28.406 5.949 1 44.19 87 ASN A C 1
ATOM 702 O O . ASN A 1 87 ? 10.742 27.25 5.707 1 44.19 87 ASN A O 1
ATOM 706 N N . GLY A 1 88 ? 12.43 28.562 6.277 1 38.84 88 GLY A N 1
ATOM 707 C CA . GLY A 1 88 ? 13.539 27.766 6.758 1 38.84 88 GLY A CA 1
ATOM 708 C C . GLY A 1 88 ? 13.102 26.438 7.359 1 38.84 88 GLY A C 1
ATOM 709 O O . GLY A 1 88 ? 12.656 25.547 6.641 1 38.84 88 GLY A O 1
ATOM 710 N N . HIS A 1 89 ? 13.609 26.203 8.648 1 38.16 89 HIS A N 1
ATOM 711 C CA . HIS A 1 89 ? 13.867 25.172 9.648 1 38.16 89 HIS A CA 1
ATOM 712 C C . HIS A 1 89 ? 12.57 24.531 10.133 1 38.16 89 HIS A C 1
ATOM 714 O O . HIS A 1 89 ? 12.547 23.875 11.172 1 38.16 89 HIS A O 1
ATOM 720 N N . GLN A 1 90 ? 11.359 25.062 9.867 1 41.59 90 GLN A N 1
ATOM 721 C CA . GLN A 1 90 ? 10.398 24.781 10.93 1 41.59 90 GLN A CA 1
ATOM 722 C C . GLN A 1 90 ? 10.008 23.297 10.945 1 41.59 90 GLN A C 1
ATOM 724 O O . GLN A 1 90 ? 9.867 22.688 9.883 1 41.59 90 GLN A O 1
ATOM 729 N N . GLN A 1 91 ? 10.055 22.625 12.102 1 45.78 91 GLN A N 1
ATOM 730 C CA . GLN A 1 91 ? 9.688 21.312 12.609 1 45.78 91 GLN A CA 1
ATOM 731 C C . GLN A 1 91 ? 8.461 20.766 11.891 1 45.78 91 GLN A C 1
ATOM 733 O O . GLN A 1 91 ? 8.555 19.812 11.109 1 45.78 91 GLN A O 1
ATOM 738 N N . GLU A 1 92 ? 7.281 20.812 12.727 1 48.31 92 GLU A N 1
ATOM 739 C CA . GLU A 1 92 ? 5.977 20.281 12.344 1 48.31 92 GLU A CA 1
ATOM 740 C C . GLU A 1 92 ? 5.336 21.109 11.242 1 48.31 92 GLU A C 1
ATOM 742 O O . GLU A 1 92 ? 4.98 22.281 11.461 1 48.31 92 GLU A O 1
ATOM 747 N N . ARG A 1 93 ? 5.676 20.875 10.031 1 54.56 93 ARG A N 1
ATOM 748 C CA . ARG A 1 93 ? 5.184 21.641 8.883 1 54.56 93 ARG A CA 1
ATOM 749 C C . ARG A 1 93 ? 3.67 21.797 8.945 1 54.56 93 ARG A C 1
ATOM 751 O O . ARG A 1 93 ? 2.955 20.875 9.336 1 54.56 93 ARG A O 1
ATOM 758 N N . ASP A 1 94 ? 3.252 23.031 8.898 1 60 94 ASP A N 1
ATOM 759 C CA . ASP A 1 94 ? 1.849 23.438 8.828 1 60 94 ASP A CA 1
ATOM 760 C C . ASP A 1 94 ? 1.122 22.688 7.715 1 60 94 ASP A C 1
ATOM 762 O O . ASP A 1 94 ? 1.728 22.328 6.703 1 60 94 ASP A O 1
ATOM 766 N N . LEU A 1 95 ? -0.071 22.25 8 1 62.94 95 LEU A N 1
ATOM 767 C CA . LEU A 1 95 ? -0.947 21.547 7.07 1 62.94 95 LEU A CA 1
ATOM 768 C C . LEU A 1 95 ? -0.991 22.25 5.723 1 62.94 95 LEU A C 1
ATOM 770 O O . LEU A 1 95 ? -1.211 21.625 4.688 1 62.94 95 LEU A O 1
ATOM 774 N N . SER A 1 96 ? -0.779 23.594 5.852 1 64 96 SER A N 1
ATOM 775 C CA . SER A 1 96 ? -0.884 24.391 4.637 1 64 96 SER A CA 1
ATOM 776 C C . SER A 1 96 ? 0.267 24.094 3.68 1 64 96 SER A C 1
ATOM 778 O O . SER A 1 96 ? 0.18 24.391 2.486 1 64 96 SER A O 1
ATOM 780 N N . GLN A 1 97 ? 1.118 23.406 4.23 1 73.25 97 GLN A N 1
ATOM 781 C CA . GLN A 1 97 ? 2.303 23.188 3.412 1 73.25 97 GLN A CA 1
ATOM 782 C C . GLN A 1 97 ? 2.184 21.875 2.623 1 73.25 97 GLN A C 1
ATOM 784 O O . GLN A 1 97 ? 3 21.609 1.739 1 73.25 97 GLN A O 1
ATOM 789 N N . TYR A 1 98 ? 1.118 21.219 2.928 1 83.94 98 TYR A N 1
ATOM 790 C CA . TYR A 1 98 ? 0.987 19.953 2.225 1 83.94 98 TYR A CA 1
ATOM 791 C C . TYR A 1 98 ? 0.243 20.125 0.907 1 83.94 98 TYR A C 1
ATOM 793 O O . TYR A 1 98 ? -0.762 20.844 0.846 1 83.94 98 TYR A O 1
ATOM 801 N N . THR A 1 99 ? 0.74 19.656 -0.156 1 87.19 99 THR A N 1
ATOM 802 C CA . THR A 1 99 ? 0.157 19.75 -1.49 1 87.19 99 THR A CA 1
ATOM 803 C C . THR A 1 99 ? -0.985 18.75 -1.648 1 87.19 99 THR A C 1
ATOM 805 O O . THR A 1 99 ? -1.922 18.984 -2.416 1 87.19 99 THR A O 1
ATOM 808 N N . TRP A 1 100 ? -0.924 17.719 -0.949 1 91.69 100 TRP A N 1
ATOM 809 C CA . TRP A 1 100 ? -1.931 16.672 -0.989 1 91.69 100 TRP A CA 1
ATOM 810 C C . TRP A 1 100 ? -2.611 16.516 0.367 1 91.69 100 TRP A C 1
ATOM 812 O O . TRP A 1 100 ? -1.942 16.422 1.398 1 91.69 100 TRP A O 1
ATOM 822 N N . GLN A 1 101 ? -3.898 16.562 0.336 1 92 101 GLN A N 1
ATOM 823 C CA . GLN A 1 101 ? -4.676 16.266 1.535 1 92 101 GLN A CA 1
ATOM 824 C C . GLN A 1 101 ? -5.824 15.312 1.226 1 92 101 GLN A C 1
ATOM 826 O O . GLN A 1 101 ? -6.582 15.523 0.276 1 92 101 GLN A O 1
ATOM 831 N N . PHE A 1 102 ? -5.891 14.281 1.894 1 94.94 102 PHE A N 1
ATOM 832 C CA . PHE A 1 102 ? -6.965 13.305 1.804 1 94.94 102 PHE A CA 1
ATOM 833 C C . PHE A 1 102 ? -7.652 13.125 3.152 1 94.94 102 PHE A C 1
ATOM 835 O O . PHE A 1 102 ? -6.992 12.914 4.168 1 94.94 102 PHE A O 1
ATOM 842 N N . GLU A 1 103 ? -8.969 13.305 3.213 1 93.88 103 GLU A N 1
ATOM 843 C CA . GLU A 1 103 ? -9.812 13.094 4.387 1 93.88 103 GLU A CA 1
ATOM 844 C C . GLU A 1 103 ? -10.977 12.156 4.066 1 93.88 103 GLU A C 1
ATOM 846 O O . GLU A 1 103 ? -11.68 12.359 3.074 1 93.88 103 GLU A O 1
ATOM 851 N N . SER A 1 104 ? -11.117 11.125 4.855 1 96 104 SER A N 1
ATOM 852 C CA . SER A 1 104 ? -12.281 10.266 4.625 1 96 104 SER A CA 1
ATOM 853 C C . SER A 1 104 ? -12.656 9.5 5.887 1 96 104 SER A C 1
ATOM 855 O O . SER A 1 104 ? -11.781 8.969 6.578 1 96 104 SER A O 1
ATOM 857 N N . ASP A 1 105 ? -13.93 9.523 6.195 1 93.5 105 ASP A N 1
ATOM 858 C CA . ASP A 1 105 ? -14.438 8.484 7.082 1 93.5 105 ASP A CA 1
ATOM 859 C C . ASP A 1 105 ? -14.57 7.148 6.352 1 93.5 105 ASP A C 1
ATOM 861 O O . ASP A 1 105 ? -14.984 7.109 5.191 1 93.5 105 ASP A O 1
ATOM 865 N N . PHE A 1 106 ? -14.062 6.137 6.992 1 93.44 106 PHE A N 1
ATOM 866 C CA . PHE A 1 106 ? -14.125 4.789 6.434 1 93.44 106 PHE A CA 1
ATOM 867 C C . PHE A 1 106 ? -14.742 3.816 7.43 1 93.44 106 PHE A C 1
ATOM 869 O O . PHE A 1 106 ? -14.57 3.975 8.641 1 93.44 106 PHE A O 1
ATOM 876 N N . VAL A 1 107 ? -15.492 2.857 6.84 1 95.31 107 VAL A N 1
ATOM 877 C CA . VAL A 1 107 ? -15.969 1.737 7.641 1 95.31 107 VAL A CA 1
ATOM 878 C C . VAL A 1 107 ? -15.641 0.421 6.941 1 95.31 107 VAL A C 1
ATOM 880 O O . VAL A 1 107 ? -16.031 0.21 5.789 1 95.31 107 VAL A O 1
ATOM 883 N N . ILE A 1 108 ? -14.82 -0.352 7.555 1 95.25 108 ILE A N 1
ATOM 884 C CA . ILE A 1 108 ? -14.609 -1.729 7.121 1 95.25 108 ILE A CA 1
ATOM 885 C C . ILE A 1 108 ? -15.617 -2.646 7.809 1 95.25 108 ILE A C 1
ATOM 887 O O . ILE A 1 108 ? -15.68 -2.701 9.039 1 95.25 108 ILE A O 1
ATOM 891 N N . ALA A 1 109 ? -16.375 -3.279 7.066 1 91.56 109 ALA A N 1
ATOM 892 C CA . ALA A 1 109 ? -17.453 -4.035 7.707 1 91.56 109 ALA A CA 1
ATOM 893 C C . ALA A 1 109 ? -17.672 -5.375 7.012 1 91.56 109 ALA A C 1
ATOM 895 O O . ALA A 1 109 ? -17.516 -5.48 5.793 1 91.56 109 ALA A O 1
ATOM 896 N N . ASP A 1 110 ? -17.969 -6.371 7.828 1 87.44 110 ASP A N 1
ATOM 897 C CA . ASP A 1 110 ? -18.391 -7.699 7.395 1 87.44 110 ASP A CA 1
ATOM 898 C C . ASP A 1 110 ? -19.828 -7.992 7.844 1 87.44 110 ASP A C 1
ATOM 900 O O . ASP A 1 110 ? -20.094 -8.102 9.047 1 87.44 110 ASP A O 1
ATOM 904 N N . GLU A 1 111 ? -20.656 -8.078 6.777 1 82.69 111 GLU A N 1
ATOM 905 C CA . GLU A 1 111 ? -22.062 -8.305 7.098 1 82.69 111 GLU A CA 1
ATOM 906 C C . GLU A 1 111 ? -22.281 -9.719 7.648 1 82.69 111 GLU A C 1
ATOM 908 O O . GLU A 1 111 ? -21.641 -10.672 7.191 1 82.69 111 GLU A O 1
ATOM 913 N N . MET A 1 112 ? -23.109 -9.672 8.734 1 79.62 112 MET A N 1
ATOM 914 C CA . MET A 1 112 ? -23.469 -10.969 9.312 1 79.62 112 MET A CA 1
ATOM 915 C C . MET A 1 112 ? -24.5 -11.68 8.453 1 79.62 112 MET A C 1
ATOM 917 O O . MET A 1 112 ? -25.5 -11.078 8.062 1 79.62 112 MET A O 1
ATOM 921 N N . CYS A 1 113 ? -23.953 -12.609 7.684 1 67.75 113 CYS A N 1
ATOM 922 C CA . CYS A 1 113 ? -24.938 -13.328 6.879 1 67.7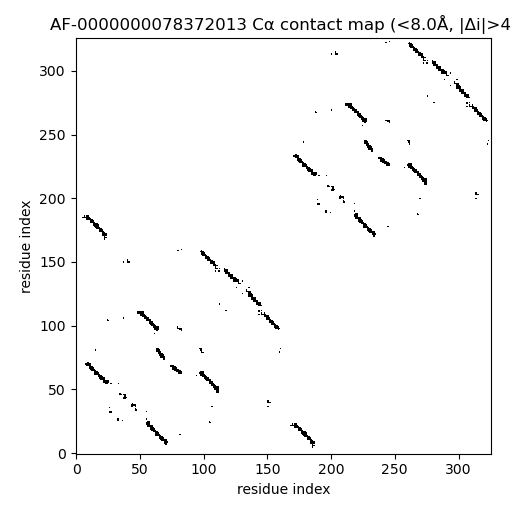5 113 CYS A CA 1
ATOM 923 C C . CYS A 1 113 ? -25.5 -14.516 7.645 1 67.75 113 CYS A C 1
ATOM 925 O O . CYS A 1 113 ? -24.922 -14.953 8.641 1 67.75 113 CYS A O 1
ATOM 927 N N . GLY A 1 114 ? -26.797 -14.727 7.379 1 65.94 114 GLY A N 1
ATOM 928 C CA . GLY A 1 114 ? -27.422 -15.906 7.938 1 65.94 114 GLY A CA 1
ATOM 929 C C . GLY A 1 114 ? -26.578 -17.156 7.773 1 65.94 114 GLY A C 1
ATOM 930 O O . GLY A 1 114 ? -25.516 -17.125 7.176 1 65.94 114 GLY A O 1
ATOM 931 N N . ILE A 1 115 ? -26.891 -18.188 8.516 1 62.06 115 ILE A N 1
ATOM 932 C CA . ILE A 1 115 ? -26.219 -19.484 8.609 1 62.06 115 ILE A CA 1
ATOM 933 C C . ILE A 1 115 ? -25.828 -19.969 7.215 1 62.06 115 ILE A C 1
ATOM 935 O O . ILE A 1 115 ? -24.812 -20.656 7.051 1 62.06 115 ILE A O 1
ATOM 939 N N . GLU A 1 116 ? -26.656 -19.391 6.332 1 61.34 116 GLU A N 1
ATOM 940 C CA . GLU A 1 116 ? -26.422 -19.891 4.98 1 61.34 116 GLU A CA 1
ATOM 941 C C . GLU A 1 116 ? -25.141 -19.297 4.387 1 61.34 116 GLU A C 1
ATOM 943 O O . GLU A 1 116 ? -24.562 -19.859 3.453 1 61.34 116 GLU A O 1
ATOM 948 N N . SER A 1 117 ? -24.703 -18.312 4.977 1 61.25 117 SER A N 1
ATOM 949 C CA . SER A 1 117 ? -23.562 -17.641 4.383 1 61.25 117 SER A CA 1
ATOM 950 C C . SER A 1 117 ? -22.297 -17.859 5.219 1 61.25 117 SER A C 1
ATOM 952 O O . SER A 1 117 ? -21.312 -17.141 5.059 1 61.25 117 SER A O 1
ATOM 954 N N . ILE A 1 118 ? -22.438 -18.656 6.207 1 63.5 118 ILE A N 1
ATOM 955 C CA . ILE A 1 118 ? -21.281 -18.984 7.051 1 63.5 118 ILE A CA 1
ATOM 956 C C . ILE A 1 118 ? -20.703 -20.344 6.629 1 63.5 118 ILE A C 1
ATOM 958 O O . ILE A 1 118 ? -21.438 -21.328 6.488 1 63.5 118 ILE A O 1
ATOM 962 N N . ARG A 1 119 ? -19.5 -20.25 6.141 1 63.16 119 ARG A N 1
ATOM 963 C CA . ARG A 1 119 ? -18.812 -21.516 5.883 1 63.16 119 ARG A CA 1
ATOM 964 C C . ARG A 1 119 ? -17.984 -21.938 7.094 1 63.16 119 ARG A C 1
ATOM 966 O O . ARG A 1 119 ? -17.344 -21.109 7.738 1 63.16 119 ARG A O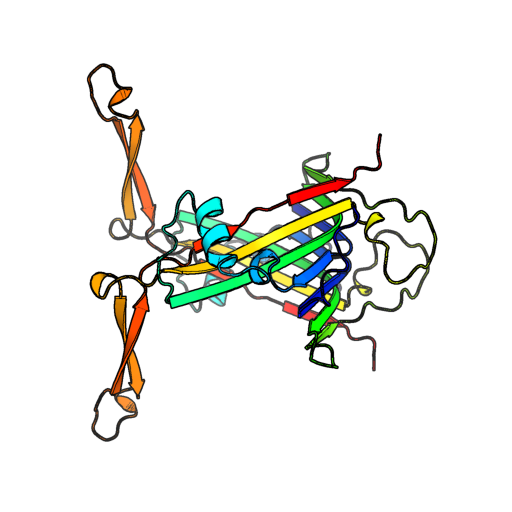 1
ATOM 973 N N . THR A 1 120 ? -18.391 -23.062 7.598 1 63.66 120 THR A N 1
ATOM 974 C CA . THR A 1 120 ? -17.609 -23.609 8.703 1 63.66 120 THR A CA 1
ATOM 975 C C . THR A 1 120 ? -16.344 -24.297 8.18 1 63.66 120 THR A C 1
ATOM 977 O O . THR A 1 120 ? -16.422 -25.203 7.355 1 63.66 120 THR A O 1
ATOM 980 N N . LEU A 1 121 ? -15.281 -23.625 8.359 1 64.56 121 LEU A N 1
ATOM 981 C CA . LEU A 1 121 ? -14.016 -24.266 8.023 1 64.56 121 LEU A CA 1
ATOM 982 C C . LEU A 1 121 ? -13.516 -25.125 9.18 1 64.56 121 LEU A C 1
ATOM 984 O O . LEU A 1 121 ? -13.469 -24.672 10.328 1 64.56 121 LEU A O 1
ATOM 988 N N . GLN A 1 122 ? -13.391 -26.391 8.906 1 68 122 GLN A N 1
ATOM 989 C CA . GLN A 1 122 ? -12.812 -27.281 9.898 1 68 122 GLN A CA 1
ATOM 990 C C . GLN A 1 122 ? -11.297 -27.109 9.977 1 68 122 GLN A C 1
ATOM 992 O O . GLN A 1 122 ? -10.602 -27.281 8.977 1 68 122 GLN A O 1
ATOM 997 N N . SER A 1 123 ? -10.859 -26.422 10.898 1 73 123 SER A N 1
ATOM 998 C CA . SER A 1 123 ? -9.422 -26.297 11.094 1 73 123 SER A CA 1
ATOM 999 C C . SER A 1 123 ? -8.891 -27.359 12.047 1 73 123 SER A C 1
ATOM 1001 O O . SER A 1 123 ? -9.492 -27.625 13.094 1 73 123 SER A O 1
ATOM 1003 N N . ILE A 1 124 ? -7.785 -28.062 11.602 1 72.75 124 ILE A N 1
ATOM 1004 C CA . ILE A 1 124 ? -7.164 -29.094 12.438 1 72.75 124 ILE A CA 1
ATOM 1005 C C . ILE A 1 124 ? -6.289 -28.438 13.5 1 72.75 124 ILE A C 1
ATOM 1007 O O . ILE A 1 124 ? -5.383 -27.656 13.172 1 72.75 124 ILE A O 1
ATOM 1011 N N . VAL A 1 125 ? -6.605 -28.516 14.688 1 74.31 125 VAL A N 1
ATOM 1012 C CA . VAL A 1 125 ? -5.867 -27.922 15.797 1 74.31 125 VAL A CA 1
ATOM 1013 C C . VAL A 1 125 ? -4.727 -28.859 16.219 1 74.31 125 VAL A C 1
ATOM 1015 O O . VAL A 1 125 ? -3.615 -28.391 16.484 1 74.31 125 VAL A O 1
ATOM 1018 N N . ILE A 1 126 ? -5.008 -30.156 16.312 1 70.12 126 ILE A N 1
ATOM 1019 C CA . ILE A 1 126 ? -3.988 -31.141 16.656 1 70.12 126 ILE A CA 1
ATOM 1020 C C . ILE A 1 126 ? -3.883 -32.188 15.539 1 70.12 126 ILE A C 1
ATOM 1022 O O . ILE A 1 126 ? -4.828 -32.938 15.289 1 70.12 126 ILE A O 1
ATOM 1026 N N . PRO A 1 127 ? -2.828 -32.031 14.859 1 72.19 127 PRO A N 1
ATOM 1027 C CA . PRO A 1 127 ? -2.664 -33.062 13.828 1 72.19 127 PRO A CA 1
ATOM 1028 C C . PRO A 1 127 ? -2.637 -34.469 14.406 1 72.19 127 PRO A C 1
ATOM 1030 O O . PRO A 1 127 ? -2.254 -34.656 15.562 1 72.19 127 PRO A O 1
ATOM 1033 N N . PRO A 1 128 ? -3.229 -35.312 13.523 1 66.81 128 PRO A N 1
ATOM 1034 C CA . PRO A 1 128 ? -3.328 -36.719 13.984 1 66.81 128 PRO A CA 1
ATOM 1035 C C . PRO A 1 128 ? -2.004 -37.25 14.523 1 66.81 128 PRO A C 1
ATOM 1037 O O . PRO A 1 128 ? -1.993 -38.062 15.461 1 66.81 128 PRO A O 1
ATOM 1040 N N . HIS A 1 129 ? -1.026 -36.812 13.922 1 75.25 129 HIS A N 1
ATOM 1041 C CA . HIS A 1 129 ? 0.238 -37.406 14.312 1 75.25 129 HIS A CA 1
ATOM 1042 C C . HIS A 1 129 ? 0.677 -36.938 15.695 1 75.25 129 HIS A C 1
ATOM 1044 O O . HIS A 1 129 ? 1.6 -37.5 16.281 1 75.25 129 HIS A O 1
ATOM 1050 N N . HIS A 1 130 ? 0.008 -36 16.125 1 70.81 130 HIS A N 1
ATOM 1051 C CA . HIS A 1 130 ? 0.374 -35.5 17.453 1 70.81 130 HIS A CA 1
ATOM 1052 C C . HIS A 1 130 ? -0.64 -35.938 18.5 1 70.81 130 HIS A C 1
ATOM 1054 O O . HIS A 1 130 ? -0.493 -35.625 19.688 1 70.81 130 HIS A O 1
ATOM 1060 N N . SER A 1 131 ? -1.655 -36.531 18 1 64.94 131 SER A N 1
ATOM 1061 C CA . SER A 1 131 ? -2.646 -37.031 18.953 1 64.94 131 SER A CA 1
ATOM 1062 C C . SER A 1 131 ? -2.371 -38.469 19.344 1 64.94 131 SER A C 1
ATOM 1064 O O . SER A 1 131 ? -1.987 -39.281 18.5 1 64.94 131 SER A O 1
ATOM 1066 N N . LEU A 1 132 ? -2.15 -38.781 20.594 1 71.88 132 LEU A N 1
ATOM 1067 C CA . LEU A 1 132 ? -1.886 -40.094 21.172 1 71.88 132 LEU A CA 1
ATOM 1068 C C . LEU A 1 132 ? -2.908 -41.125 20.672 1 71.88 132 LEU A C 1
ATOM 1070 O O . LEU A 1 132 ? -2.561 -42.281 20.406 1 71.88 132 LEU A O 1
ATOM 1074 N N . ASN A 1 133 ? -4.113 -40.688 20.641 1 71.12 133 ASN A N 1
ATOM 1075 C CA . ASN A 1 133 ? -5.172 -41.656 20.281 1 71.12 133 ASN A CA 1
ATOM 1076 C C . ASN A 1 133 ? -5.527 -41.562 18.812 1 71.12 133 ASN A C 1
ATOM 1078 O O . ASN A 1 133 ? -6.453 -42.25 18.344 1 71.12 133 ASN A O 1
ATOM 1082 N N . GLY A 1 134 ? -4.609 -40.875 18.031 1 69.62 134 GLY A N 1
ATOM 1083 C CA . GLY A 1 134 ? -4.84 -40.75 16.594 1 69.62 134 GLY A CA 1
ATOM 1084 C C . GLY A 1 134 ? -6 -39.844 16.25 1 69.62 134 GLY A C 1
ATOM 1085 O O . GLY A 1 134 ? -6.375 -39.719 15.086 1 69.62 134 GLY A O 1
ATOM 1086 N N . ASN A 1 135 ? -6.578 -39.375 17.281 1 69.69 135 ASN A N 1
ATOM 1087 C CA . ASN A 1 135 ? -7.762 -38.531 17.031 1 69.69 135 ASN A CA 1
ATOM 1088 C C . ASN A 1 135 ? -7.391 -37.188 16.422 1 69.69 135 ASN A C 1
ATOM 1090 O O . ASN A 1 135 ? -6.363 -36.625 16.781 1 69.69 135 ASN A O 1
ATOM 1094 N N . ILE A 1 136 ? -7.984 -36.844 15.297 1 72.06 136 ILE A N 1
ATOM 1095 C CA . ILE A 1 136 ? -7.867 -35.5 14.703 1 72.06 136 ILE A CA 1
ATOM 1096 C C . ILE A 1 136 ? -8.797 -34.531 15.43 1 72.06 136 ILE A C 1
ATOM 1098 O O . ILE A 1 136 ? -9.992 -34.812 15.562 1 72.06 136 ILE A O 1
ATOM 1102 N N . TYR A 1 137 ? -8.227 -33.719 16.156 1 75.69 137 TYR A N 1
ATOM 1103 C CA . TYR A 1 137 ? -9.016 -32.656 16.797 1 75.69 137 TYR A CA 1
ATOM 1104 C C . TYR A 1 137 ? -9.188 -31.469 15.875 1 75.69 137 TYR A C 1
ATOM 1106 O O . TYR A 1 137 ? -8.203 -30.891 15.406 1 75.69 137 TYR A O 1
ATOM 1114 N N . THR A 1 138 ? -10.508 -31.391 15.383 1 75.06 138 THR A N 1
ATOM 1115 C CA . THR A 1 138 ? -10.805 -30.281 14.492 1 75.06 138 THR A CA 1
ATOM 1116 C C . THR A 1 138 ? -11.711 -29.25 15.18 1 75.06 138 THR A C 1
ATOM 1118 O O . THR A 1 138 ? -12.43 -29.594 16.125 1 75.06 138 THR A O 1
ATOM 1121 N N . ILE A 1 139 ? -11.422 -28 15.062 1 75.38 139 ILE A N 1
ATOM 1122 C CA . ILE A 1 139 ? -12.344 -26.953 15.461 1 75.38 139 ILE A CA 1
ATOM 1123 C C . ILE A 1 139 ? -13.008 -26.359 14.227 1 75.38 139 ILE A C 1
ATOM 1125 O O . ILE A 1 139 ? -12.375 -26.219 13.172 1 75.38 139 ILE A O 1
ATOM 1129 N N . ASP A 1 140 ? -14.383 -26.281 14.305 1 72.12 140 ASP A N 1
ATOM 1130 C CA . ASP A 1 140 ? -15.141 -25.625 13.242 1 72.12 140 ASP A CA 1
ATOM 1131 C C . ASP A 1 140 ? -15.133 -24.109 13.414 1 72.12 140 ASP A C 1
ATOM 1133 O O . ASP A 1 140 ? -15.602 -23.594 14.43 1 72.12 140 ASP A O 1
ATOM 1137 N N . ILE A 1 141 ? -14.359 -23.438 12.523 1 70.75 141 ILE A N 1
ATOM 1138 C CA . ILE A 1 141 ? -14.328 -21.984 12.578 1 70.75 141 ILE A CA 1
ATOM 1139 C C . ILE A 1 141 ? -15.312 -21.422 11.562 1 70.75 141 ILE A C 1
ATOM 1141 O O . ILE A 1 141 ? -15.18 -21.656 10.359 1 70.75 141 ILE A O 1
ATOM 1145 N N . PRO A 1 142 ? -16.438 -20.844 12.102 1 64.69 142 PRO A N 1
ATOM 1146 C CA . PRO A 1 142 ? -17.359 -20.188 11.164 1 64.69 142 PRO A CA 1
ATOM 1147 C C . PRO A 1 142 ? -16.734 -19 10.445 1 64.69 142 PRO A C 1
ATOM 1149 O O . PRO A 1 142 ? -16.109 -18.141 11.094 1 64.69 142 PRO A O 1
ATOM 1152 N N . LYS A 1 143 ? -16.594 -19.094 9.156 1 62.47 143 LYS A N 1
ATOM 1153 C CA . LYS A 1 143 ? -16.094 -17.953 8.406 1 62.47 143 LYS A CA 1
ATOM 1154 C C . LYS A 1 143 ? -17.172 -17.406 7.461 1 62.47 143 LYS A C 1
ATOM 1156 O O . LYS A 1 143 ? -17.906 -18.172 6.84 1 62.47 143 LYS A O 1
ATOM 1161 N N . SER A 1 144 ? -17.484 -16.125 7.684 1 61.62 144 SER A N 1
ATOM 1162 C CA . SER A 1 144 ? -18.406 -15.477 6.762 1 61.62 144 SER A CA 1
ATOM 1163 C C . SER A 1 144 ? -17.859 -15.477 5.336 1 61.62 144 SER A C 1
ATOM 1165 O O . SER A 1 144 ? -16.656 -15.281 5.129 1 61.62 144 SER A O 1
ATOM 1167 N N . ILE A 1 145 ? -18.547 -16.078 4.422 1 63 145 ILE A N 1
ATOM 1168 C CA . ILE A 1 145 ? -18.172 -16.141 3.018 1 63 145 ILE A CA 1
ATOM 1169 C C . ILE A 1 145 ? -18.312 -14.758 2.381 1 63 145 ILE A C 1
ATOM 1171 O O . ILE A 1 145 ? -17.781 -14.516 1.294 1 63 145 ILE A O 1
ATOM 1175 N N . MET A 1 146 ? -19.031 -13.938 3.121 1 65 146 MET A N 1
ATOM 1176 C CA . MET A 1 146 ? -19.25 -12.648 2.479 1 65 146 MET A CA 1
ATOM 1177 C C . MET A 1 146 ? -17.969 -11.805 2.502 1 65 146 MET A C 1
ATOM 1179 O O . MET A 1 146 ? -17.25 -11.789 3.504 1 65 146 MET A O 1
ATOM 1183 N N . PRO A 1 147 ? -17.688 -11.242 1.433 1 74.5 147 PRO A N 1
ATOM 1184 C CA . PRO A 1 147 ? -16.484 -10.398 1.371 1 74.5 147 PRO A CA 1
ATOM 1185 C C . PRO A 1 147 ? -16.562 -9.195 2.311 1 74.5 147 PRO A C 1
ATOM 1187 O O . PRO A 1 147 ? -17.656 -8.68 2.568 1 74.5 147 PRO A O 1
ATOM 1190 N N . VAL A 1 148 ? -15.539 -8.859 3.031 1 85.25 148 VAL A N 1
ATOM 1191 C CA . VAL A 1 148 ? -15.422 -7.617 3.795 1 85.25 148 VAL A CA 1
ATOM 1192 C C . VAL A 1 148 ? -15.602 -6.418 2.867 1 85.25 148 VAL A C 1
ATOM 1194 O O . VAL A 1 148 ? -14.977 -6.348 1.807 1 85.25 148 VAL A O 1
ATOM 1197 N N . LYS A 1 149 ? -16.547 -5.535 3.158 1 88.5 149 LYS A N 1
ATOM 1198 C CA . LYS A 1 149 ? -16.828 -4.348 2.352 1 88.5 149 LYS A CA 1
ATOM 1199 C C . LYS A 1 149 ? -16.25 -3.094 3 1 88.5 149 LYS A C 1
ATOM 1201 O O . LYS A 1 149 ? -16.172 -3.002 4.227 1 88.5 149 LYS A O 1
ATOM 1206 N N . THR A 1 150 ? -15.812 -2.143 2.186 1 92.19 150 THR A N 1
ATOM 1207 C CA . THR A 1 150 ? -15.32 -0.854 2.658 1 92.19 150 THR A CA 1
ATOM 1208 C C . THR A 1 150 ? -16.25 0.276 2.209 1 92.19 150 THR A C 1
ATOM 1210 O O . THR A 1 150 ? -16.594 0.371 1.029 1 92.19 150 THR A O 1
ATOM 1213 N N . TYR A 1 151 ? -16.734 1.049 3.182 1 93.88 151 TYR A N 1
ATOM 1214 C CA . TYR A 1 151 ? -17.578 2.213 2.945 1 93.88 151 TYR A CA 1
ATOM 1215 C C . TYR A 1 151 ? -16.812 3.506 3.197 1 93.88 151 TYR A C 1
ATOM 1217 O O . TYR A 1 151 ? -16.266 3.711 4.285 1 93.88 151 TYR A O 1
ATOM 1225 N N . ALA A 1 152 ? -16.781 4.277 2.18 1 94.94 152 ALA A N 1
ATOM 1226 C CA . ALA A 1 152 ? -15.977 5.48 2.359 1 94.94 152 ALA A CA 1
ATOM 1227 C C . ALA A 1 152 ? -16.516 6.641 1.53 1 94.94 152 ALA A C 1
ATOM 1229 O O . ALA A 1 152 ? -17.172 6.426 0.509 1 94.94 152 ALA A O 1
ATOM 1230 N N . LYS A 1 153 ? -16.359 7.859 2.016 1 91.06 153 LYS A N 1
ATOM 1231 C CA . LYS A 1 153 ? -16.609 9.117 1.312 1 91.06 153 LYS A CA 1
ATOM 1232 C C . LYS A 1 153 ? -15.391 10.023 1.348 1 91.06 153 LYS A C 1
ATOM 1234 O O . LYS A 1 153 ? -15.328 10.961 2.152 1 91.06 153 LYS A O 1
ATOM 1239 N N . PRO A 1 154 ? -14.492 9.703 0.422 1 94 154 PRO A N 1
ATOM 1240 C CA . PRO A 1 154 ? -13.219 10.422 0.487 1 94 154 PRO A CA 1
ATOM 1241 C C . PRO A 1 154 ? -13.312 11.844 -0.056 1 94 154 PRO A C 1
ATOM 1243 O O . PRO A 1 154 ? -14.117 12.117 -0.952 1 94 154 PRO A O 1
ATOM 1246 N N . PHE A 1 155 ? -12.609 12.75 0.591 1 93.31 155 PHE A N 1
ATOM 1247 C CA . PHE A 1 155 ? -12.367 14.109 0.117 1 93.31 155 PHE A CA 1
ATOM 1248 C C . PHE A 1 155 ? -10.883 14.336 -0.13 1 93.31 155 PHE A C 1
ATOM 1250 O O . PHE A 1 155 ? -10.055 14.125 0.761 1 93.31 155 PHE A O 1
ATOM 1257 N N . ILE A 1 156 ? -10.547 14.656 -1.413 1 92.88 156 ILE A N 1
ATOM 1258 C CA . ILE A 1 156 ? -9.148 14.867 -1.785 1 92.88 156 ILE A CA 1
ATOM 1259 C C . ILE A 1 156 ? -8.945 16.328 -2.209 1 92.88 156 ILE A C 1
ATOM 1261 O O . ILE A 1 156 ? -9.703 16.844 -3.027 1 92.88 156 ILE A O 1
ATOM 1265 N N . LYS A 1 157 ? -8 17.031 -1.584 1 89.62 157 LYS A N 1
ATOM 1266 C CA . LYS A 1 157 ? -7.609 18.375 -1.956 1 89.62 157 LYS A CA 1
ATOM 1267 C C . LYS A 1 157 ? -6.156 18.422 -2.42 1 89.62 157 LYS A C 1
ATOM 1269 O O . LYS A 1 157 ? -5.266 17.906 -1.739 1 89.62 157 LYS A O 1
ATOM 1274 N N . ILE A 1 158 ? -5.891 18.875 -3.629 1 89.62 158 ILE A N 1
ATOM 1275 C CA . ILE A 1 158 ? -4.547 19.062 -4.16 1 89.62 158 ILE A CA 1
ATOM 1276 C C . ILE A 1 158 ? -4.242 20.547 -4.301 1 89.62 158 ILE A C 1
ATOM 1278 O O . ILE A 1 158 ? -4.992 21.281 -4.949 1 89.62 158 ILE A O 1
ATOM 1282 N N . LYS A 1 159 ? -3.221 21.031 -3.6 1 81.25 159 LYS A N 1
ATOM 1283 C CA . LYS A 1 159 ? -2.82 22.422 -3.703 1 81.25 159 LYS A CA 1
ATOM 1284 C C . LYS A 1 159 ? -1.668 22.594 -4.691 1 81.25 159 LYS A C 1
ATOM 1286 O O . LYS A 1 159 ? -0.658 21.891 -4.602 1 81.25 159 LYS A O 1
ATOM 1291 N N . SER A 1 160 ? -1.873 23.141 -5.812 1 69 160 SER A N 1
ATOM 1292 C CA . SER A 1 160 ? -0.809 23.391 -6.781 1 69 160 SER A CA 1
ATOM 1293 C C . SER A 1 160 ? -0.255 24.797 -6.637 1 69 160 SER A C 1
ATOM 1295 O O . SER A 1 160 ? -1.001 25.734 -6.352 1 69 160 SER A O 1
ATOM 1297 N N . THR A 1 161 ? 0.911 25.078 -6.16 1 57 161 THR A N 1
ATOM 1298 C CA . THR A 1 161 ? 1.451 26.438 -6.18 1 57 161 THR A CA 1
ATOM 1299 C C . THR A 1 161 ? 1.583 26.953 -7.609 1 57 161 THR A C 1
ATOM 1301 O O . THR A 1 161 ? 1.875 28.125 -7.828 1 57 161 THR A O 1
ATOM 1304 N N . ALA A 1 162 ? 1.816 26.141 -8.602 1 50.38 162 ALA A N 1
ATOM 1305 C CA . ALA A 1 162 ? 2.074 26.906 -9.812 1 50.38 162 ALA A CA 1
ATOM 1306 C C . ALA A 1 162 ? 0.78 27.469 -10.398 1 50.38 162 ALA A C 1
ATOM 1308 O O . ALA A 1 162 ? -0.189 26.734 -10.594 1 50.38 162 ALA A O 1
ATOM 1309 N N . PRO A 1 163 ? 0.466 28.75 -10.234 1 43.09 163 PRO A N 1
ATOM 1310 C CA . PRO A 1 163 ? -0.582 29.391 -11.031 1 43.09 163 PRO A CA 1
ATOM 1311 C C . PRO A 1 163 ? -0.591 28.891 -12.484 1 43.09 163 PRO A C 1
ATOM 1313 O O . PRO A 1 163 ? 0.438 28.453 -12.992 1 43.09 163 PRO A O 1
ATOM 1316 N N . MET B 1 1 ? -13.773 26.844 7.34 1 23.34 1 MET B N 1
ATOM 1317 C CA . MET B 1 1 ? -13.602 26.344 8.703 1 23.34 1 MET B CA 1
ATOM 1318 C C . MET B 1 1 ? -12.469 25.328 8.758 1 23.34 1 MET B C 1
ATOM 1320 O O . MET B 1 1 ? -12.422 24.391 7.965 1 23.34 1 MET B O 1
ATOM 1324 N N . LEU B 1 2 ? -11.32 25.641 9.141 1 33.28 2 LEU B N 1
ATOM 1325 C CA . LEU B 1 2 ? -10.188 24.75 9.383 1 33.28 2 LEU B CA 1
ATOM 1326 C C . LEU B 1 2 ? -10.641 23.484 10.117 1 33.28 2 LEU B C 1
ATOM 1328 O O . LEU B 1 2 ? -11.391 23.562 11.086 1 33.28 2 LEU B O 1
ATOM 1332 N N . PRO B 1 3 ? -10.875 22.312 9.516 1 38.84 3 PRO B N 1
ATOM 1333 C CA . PRO B 1 3 ? -11.641 21.328 10.297 1 38.84 3 PRO B CA 1
ATOM 1334 C C . PRO B 1 3 ? -11.289 21.359 11.781 1 38.84 3 PRO B C 1
ATOM 1336 O O . PRO B 1 3 ? -10.203 21.797 12.156 1 38.84 3 PRO B O 1
ATOM 1339 N N . VAL B 1 4 ? -12.32 21.312 12.68 1 41.59 4 VAL B N 1
ATOM 1340 C CA . VAL B 1 4 ? -12.414 21.125 14.117 1 41.59 4 VAL B CA 1
ATOM 1341 C C . VAL B 1 4 ? -11.195 20.359 14.625 1 41.59 4 VAL B C 1
ATOM 1343 O O . VAL B 1 4 ? -10.578 19.609 13.875 1 41.59 4 VAL B O 1
ATOM 1346 N N . THR B 1 5 ? -10.5 20.859 15.586 1 46.09 5 THR B N 1
ATOM 1347 C CA . THR B 1 5 ? -9.508 20.281 16.484 1 46.09 5 THR B CA 1
ATOM 1348 C C . THR B 1 5 ? -9.734 18.766 16.625 1 46.09 5 THR B C 1
ATOM 1350 O O . THR B 1 5 ?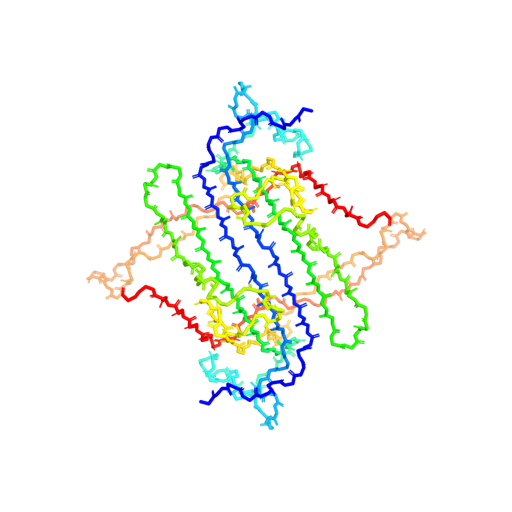 -10.648 18.344 17.328 1 46.09 5 THR B O 1
ATOM 1353 N N . LYS B 1 6 ? -9.898 18.031 15.484 1 56.03 6 LYS B N 1
ATOM 1354 C CA . LYS B 1 6 ? -10.117 16.594 15.695 1 56.03 6 LYS B CA 1
ATOM 1355 C C . LYS B 1 6 ? -9.273 16.078 16.859 1 56.03 6 LYS B C 1
ATOM 1357 O O . LYS B 1 6 ? -8.227 16.641 17.172 1 56.03 6 LYS B O 1
ATOM 1362 N N . ALA B 1 7 ? -10.008 15.359 17.75 1 65.56 7 ALA B N 1
ATOM 1363 C CA . ALA B 1 7 ? -9.367 14.578 18.812 1 65.56 7 ALA B CA 1
ATOM 1364 C C . ALA B 1 7 ? -8.023 14.031 18.359 1 65.56 7 ALA B C 1
ATOM 1366 O O . ALA B 1 7 ? -7.73 14 17.156 1 65.56 7 ALA B O 1
ATOM 1367 N N . THR B 1 8 ? -7.141 14.008 19.328 1 81.38 8 THR B N 1
ATOM 1368 C CA . THR B 1 8 ? -5.812 13.43 19.156 1 81.38 8 THR B CA 1
ATOM 1369 C C . THR B 1 8 ? -5.891 12.133 18.344 1 81.38 8 THR B C 1
ATOM 1371 O O . THR B 1 8 ? -6.707 11.258 18.641 1 81.38 8 THR B O 1
ATOM 1374 N N . PRO B 1 9 ? -5.203 12.148 17.312 1 91.19 9 PRO B N 1
ATOM 1375 C CA . PRO B 1 9 ? -5.238 10.938 16.484 1 91.19 9 PRO B CA 1
ATOM 1376 C C . PRO B 1 9 ? -4.949 9.672 17.297 1 91.19 9 PRO B C 1
ATOM 1378 O O . PRO B 1 9 ? -4.148 9.695 18.234 1 91.19 9 PRO B O 1
ATOM 1381 N N . LEU B 1 10 ? -5.688 8.602 16.953 1 91.06 10 LEU B N 1
ATOM 1382 C CA . LEU B 1 10 ? -5.434 7.293 17.547 1 91.06 10 LEU B CA 1
ATOM 1383 C C . LEU B 1 10 ? -4.055 6.773 17.141 1 91.06 10 LEU B C 1
ATOM 1385 O O . LEU B 1 10 ? -3.361 6.152 17.953 1 91.06 10 LEU B O 1
ATOM 1389 N N . VAL B 1 11 ? -3.754 6.898 15.969 1 93.81 11 VAL B N 1
ATOM 1390 C CA . VAL B 1 11 ? -2.479 6.461 15.414 1 93.81 11 VAL B CA 1
ATOM 1391 C C . VAL B 1 11 ? -1.93 7.531 14.477 1 93.81 11 VAL B C 1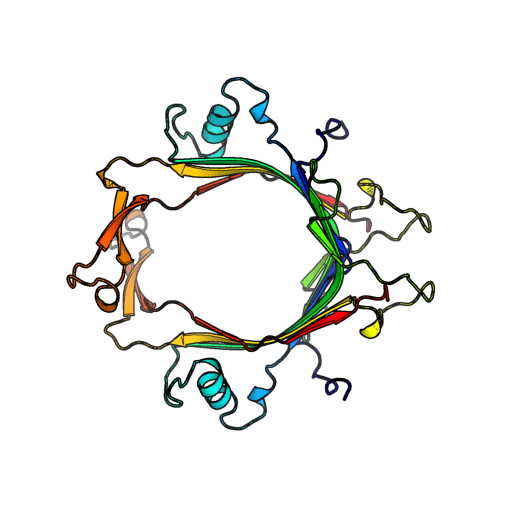
ATOM 1393 O O . VAL B 1 11 ? -2.686 8.164 13.734 1 93.81 11 VAL B O 1
ATOM 1396 N N . ARG B 1 12 ? -0.646 7.75 14.516 1 93.62 12 ARG B N 1
ATOM 1397 C CA . ARG B 1 12 ? 0.046 8.617 13.57 1 93.62 12 ARG B CA 1
ATOM 1398 C C . ARG B 1 12 ? 1.226 7.898 12.922 1 93.62 12 ARG B C 1
ATOM 1400 O O . ARG B 1 12 ? 2.02 7.254 13.617 1 93.62 12 ARG B O 1
ATOM 1407 N N . ILE B 1 13 ? 1.267 7.957 11.656 1 95.12 13 ILE B N 1
ATOM 1408 C CA . ILE B 1 13 ? 2.365 7.367 10.898 1 95.12 13 ILE B CA 1
ATOM 1409 C C . ILE B 1 13 ? 3.008 8.43 10.016 1 95.12 13 ILE B C 1
ATOM 1411 O O . ILE B 1 13 ? 2.311 9.188 9.328 1 95.12 13 ILE B O 1
ATOM 1415 N N . VAL B 1 14 ? 4.316 8.531 10.047 1 92.62 14 VAL B N 1
ATOM 1416 C CA . VAL B 1 14 ? 5.039 9.492 9.219 1 92.62 14 VAL B CA 1
ATOM 1417 C C . VAL B 1 14 ? 6.133 8.773 8.43 1 92.62 14 VAL B C 1
ATOM 1419 O O . VAL B 1 14 ? 6.898 7.992 8.992 1 92.62 14 VAL B O 1
ATOM 1422 N N . PHE B 1 15 ? 6.117 8.977 7.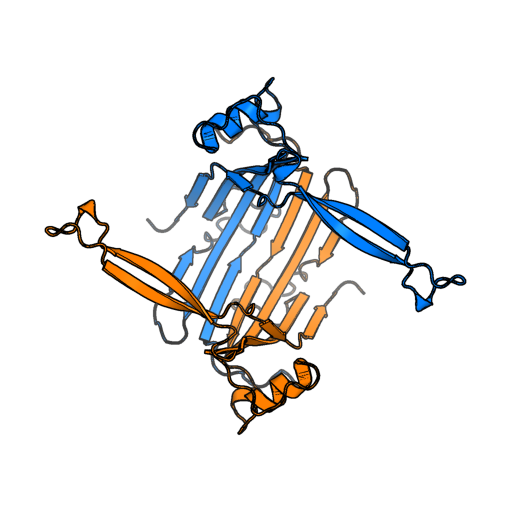16 1 93.5 15 PHE B N 1
ATOM 1423 C CA . PHE B 1 15 ? 7.219 8.531 6.309 1 93.5 15 PHE B CA 1
ATOM 1424 C C . PHE B 1 15 ? 7.961 9.727 5.723 1 93.5 15 PHE B C 1
ATOM 1426 O O . PHE B 1 15 ? 7.344 10.648 5.191 1 93.5 15 PHE B O 1
ATOM 1433 N N . ASN B 1 16 ? 9.219 9.602 5.809 1 88.75 16 ASN B N 1
ATOM 1434 C CA . ASN B 1 16 ? 10.016 10.703 5.27 1 88.75 16 ASN B CA 1
ATOM 1435 C C . ASN B 1 16 ? 10.789 10.273 4.027 1 88.75 16 ASN B C 1
ATOM 1437 O O . ASN B 1 16 ? 11.641 9.383 4.094 1 88.75 16 ASN B O 1
ATOM 1441 N N . SER B 1 17 ? 10.508 10.898 2.906 1 88.19 17 SER B N 1
ATOM 1442 C CA . SER B 1 17 ? 11.227 10.812 1.641 1 88.19 17 SER B CA 1
ATOM 1443 C C . SER B 1 17 ? 11.336 9.367 1.163 1 88.19 17 SER B C 1
ATOM 1445 O O . SER B 1 17 ? 12.422 8.797 1.142 1 88.19 17 SER B O 1
ATOM 1447 N N . ILE B 1 18 ? 10.312 8.891 0.634 1 93.69 18 ILE B N 1
ATOM 1448 C CA . ILE B 1 18 ? 10.289 7.547 0.068 1 93.69 18 ILE B CA 1
ATOM 1449 C C . ILE B 1 18 ? 10.688 7.602 -1.406 1 93.69 18 ILE B C 1
ATOM 1451 O O . ILE B 1 18 ? 10.18 8.438 -2.16 1 93.69 18 ILE B O 1
ATOM 1455 N N . ARG B 1 19 ? 11.602 6.773 -1.791 1 93.94 19 ARG B N 1
ATOM 1456 C CA . ARG B 1 19 ? 11.984 6.621 -3.189 1 93.94 19 ARG B CA 1
ATOM 1457 C C . ARG B 1 19 ? 11.883 5.164 -3.633 1 93.94 19 ARG B C 1
ATOM 1459 O O . ARG B 1 19 ? 12.469 4.277 -3.008 1 93.94 19 ARG B O 1
ATOM 1466 N N . ILE B 1 20 ? 11.117 5.016 -4.633 1 96.19 20 ILE B N 1
ATOM 1467 C CA . ILE B 1 20 ? 10.984 3.68 -5.203 1 96.19 20 ILE B CA 1
ATOM 1468 C C . ILE B 1 20 ? 11.438 3.689 -6.656 1 96.19 20 ILE B C 1
ATOM 1470 O O . ILE B 1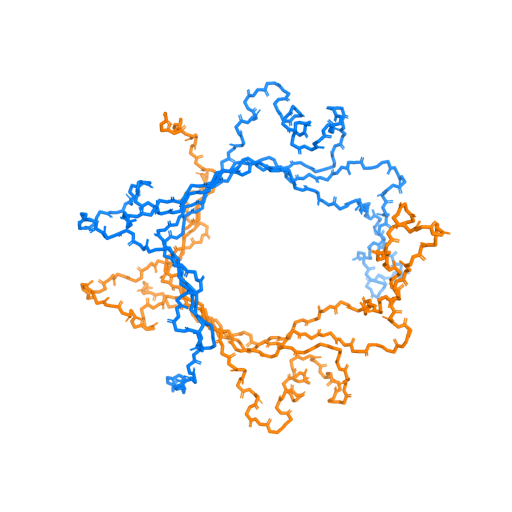 20 ? 11.062 4.578 -7.426 1 96.19 20 ILE B O 1
ATOM 1474 N N . ALA B 1 21 ? 12.242 2.789 -7.012 1 95.31 21 ALA B N 1
ATOM 1475 C CA . ALA B 1 21 ? 12.703 2.646 -8.391 1 95.31 21 ALA B CA 1
ATOM 1476 C C . ALA B 1 21 ? 12.523 1.215 -8.883 1 95.31 21 ALA B C 1
ATOM 1478 O O . ALA B 1 21 ? 12.797 0.259 -8.156 1 95.31 21 ALA B O 1
ATOM 1479 N N . LEU B 1 22 ? 11.953 1.145 -9.953 1 95.62 22 LEU B N 1
ATOM 1480 C CA . LEU B 1 22 ? 11.82 -0.152 -10.609 1 95.62 22 LEU B CA 1
ATOM 1481 C C . LEU B 1 22 ? 12.859 -0.306 -11.719 1 95.62 22 LEU B C 1
ATOM 1483 O O . LEU B 1 22 ? 13.023 0.59 -12.547 1 95.62 22 LEU B O 1
ATOM 1487 N N . TYR B 1 23 ? 13.547 -1.411 -11.75 1 93.81 23 TYR B N 1
ATOM 1488 C CA . TYR B 1 23 ? 14.555 -1.744 -12.75 1 93.81 23 TYR B CA 1
ATOM 1489 C C . TYR B 1 23 ? 14.227 -3.066 -13.438 1 93.81 23 TYR B C 1
ATOM 1491 O O . TYR B 1 23 ? 13.336 -3.795 -13 1 93.81 23 TYR B O 1
ATOM 1499 N N . LYS B 1 24 ? 14.953 -3.211 -14.531 1 91.81 24 LYS B N 1
ATOM 1500 C CA . LYS B 1 24 ? 14.969 -4.574 -15.047 1 91.81 24 LYS B CA 1
ATOM 1501 C C . LYS B 1 24 ? 15.586 -5.539 -14.039 1 91.81 24 LYS B C 1
ATOM 1503 O O . LYS B 1 24 ? 16.562 -5.199 -13.359 1 91.81 24 LYS B O 1
ATOM 1508 N N . ALA B 1 25 ? 14.953 -6.723 -14 1 93.12 25 ALA B N 1
ATOM 1509 C CA . ALA B 1 25 ? 15.484 -7.695 -13.047 1 93.12 25 ALA B CA 1
ATOM 1510 C C . ALA B 1 25 ? 16.938 -8.055 -13.383 1 93.12 25 ALA B C 1
ATOM 1512 O O . ALA B 1 25 ? 17.312 -8.117 -14.555 1 93.12 25 ALA B O 1
ATOM 1513 N N . ASP B 1 26 ? 17.719 -8.398 -12.359 1 87.62 26 ASP B N 1
ATOM 1514 C CA . ASP B 1 26 ? 19.141 -8.664 -12.531 1 87.62 26 ASP B CA 1
ATOM 1515 C C . ASP B 1 26 ? 19.359 -9.961 -13.305 1 87.62 26 ASP B C 1
ATOM 1517 O O . ASP B 1 26 ? 20.297 -10.055 -14.109 1 87.62 26 ASP B O 1
ATOM 1521 N N . PHE B 1 27 ? 18.547 -10.898 -13.062 1 88.56 27 PHE B N 1
ATOM 1522 C CA . PHE B 1 27 ? 18.766 -12.234 -13.617 1 88.56 27 PHE B CA 1
ATOM 1523 C C . PHE B 1 27 ? 18.391 -12.266 -15.094 1 88.56 27 PHE B C 1
ATOM 1525 O O . PHE B 1 27 ? 18.641 -13.258 -15.781 1 88.56 27 PHE B O 1
ATOM 1532 N N . GLU B 1 28 ? 17.781 -11.188 -15.5 1 86.38 28 GLU B N 1
ATOM 1533 C CA . GLU B 1 28 ? 17.344 -11.164 -16.891 1 86.38 28 GLU B CA 1
ATOM 1534 C C . GLU B 1 28 ? 18.531 -11.07 -17.844 1 86.38 28 GLU B C 1
ATOM 1536 O O . GLU B 1 28 ? 18.391 -11.305 -19.047 1 86.38 28 GLU B O 1
ATOM 1541 N N . GLN B 1 29 ? 19.656 -10.781 -17.391 1 82.81 29 GLN B N 1
ATOM 1542 C CA . GLN B 1 29 ? 20.859 -10.648 -18.219 1 82.81 29 GLN B CA 1
ATOM 1543 C C . GLN B 1 29 ? 21.406 -12.023 -18.609 1 82.81 29 GLN B C 1
ATOM 1545 O O . GLN B 1 29 ? 22.156 -12.148 -19.578 1 82.81 29 GLN B O 1
ATOM 1550 N N . ASN B 1 30 ? 21.141 -13.047 -17.875 1 86.06 30 ASN B N 1
ATOM 1551 C CA . ASN B 1 30 ? 21.641 -14.398 -18.094 1 86.06 30 ASN B CA 1
ATOM 1552 C C . ASN B 1 30 ? 20.656 -15.242 -18.891 1 86.06 30 ASN B C 1
ATOM 1554 O O . ASN B 1 30 ? 19.438 -15.086 -18.734 1 86.06 30 ASN B O 1
ATOM 1558 N N . GLU B 1 31 ? 21.281 -16.031 -19.734 1 84.44 31 GLU B N 1
ATOM 1559 C CA . GLU B 1 31 ? 20.438 -17 -20.422 1 84.44 31 GLU B CA 1
ATOM 1560 C C . GLU B 1 31 ? 19.703 -17.906 -19.438 1 84.44 31 GLU B C 1
ATOM 1562 O O . GLU B 1 31 ? 20.312 -18.438 -18.5 1 84.44 31 GLU B O 1
ATOM 1567 N N . ASN B 1 32 ? 18.578 -18.016 -19.328 1 90.06 32 ASN B N 1
ATOM 1568 C CA . ASN B 1 32 ? 17.719 -18.828 -18.469 1 90.06 32 ASN B CA 1
ATOM 1569 C C . ASN B 1 32 ? 17.656 -18.266 -17.047 1 90.06 32 ASN B C 1
ATOM 1571 O O . ASN B 1 32 ? 17.297 -18.984 -16.109 1 90.06 32 ASN B O 1
ATOM 1575 N N . GLY B 1 33 ? 18.25 -17.125 -16.906 1 93.62 33 GLY B N 1
ATOM 1576 C CA . GLY B 1 33 ? 18.297 -16.484 -15.594 1 93.62 33 GLY B CA 1
ATOM 1577 C C . GLY B 1 33 ? 16.953 -16.453 -14.898 1 93.62 33 GLY B C 1
ATOM 1578 O O . GLY B 1 33 ? 16.859 -16.688 -13.688 1 93.62 33 GLY B O 1
ATOM 1579 N N . LEU B 1 34 ? 15.969 -16.203 -15.625 1 94.31 34 LEU B N 1
ATOM 1580 C CA . LEU B 1 34 ? 14.617 -16.094 -15.086 1 94.31 34 LEU B CA 1
ATOM 1581 C C . LEU B 1 34 ? 14.172 -17.422 -14.477 1 94.31 34 LEU B C 1
ATOM 1583 O O . LEU B 1 34 ? 13.766 -17.469 -13.312 1 94.31 34 LEU B O 1
ATOM 1587 N N . MET B 1 35 ? 14.352 -18.484 -15.242 1 94.06 35 MET B N 1
ATOM 1588 C CA . MET B 1 35 ? 13.883 -19.781 -14.766 1 94.06 35 MET B CA 1
ATOM 1589 C C . MET B 1 35 ? 14.758 -20.281 -13.625 1 94.06 35 MET B C 1
ATOM 1591 O O . MET B 1 35 ? 14.273 -20.953 -12.711 1 94.06 35 MET B O 1
ATOM 1595 N N . ASP B 1 36 ? 16.047 -20.016 -13.719 1 94.69 36 ASP B N 1
ATOM 1596 C CA . ASP B 1 36 ? 16.922 -20.359 -12.602 1 94.69 36 ASP B CA 1
ATOM 1597 C C . ASP B 1 36 ? 16.484 -19.656 -11.328 1 94.69 36 ASP B C 1
ATOM 1599 O O . ASP B 1 36 ? 16.438 -20.266 -10.25 1 94.69 36 ASP B O 1
ATOM 1603 N N . TYR B 1 37 ? 16.188 -18.406 -11.453 1 95.25 37 TYR B N 1
ATOM 1604 C CA . TYR B 1 37 ? 15.719 -17.625 -10.312 1 95.25 37 TYR B CA 1
ATOM 1605 C C . TYR B 1 37 ? 14.43 -18.203 -9.742 1 95.25 37 TYR B C 1
ATOM 1607 O O . TYR B 1 37 ? 14.305 -18.391 -8.531 1 95.25 37 TYR B O 1
ATOM 1615 N N . LEU B 1 38 ? 13.477 -18.516 -10.586 1 94.62 38 LEU B N 1
ATOM 1616 C CA . LEU B 1 38 ? 12.195 -19.062 -10.156 1 94.62 38 LEU B CA 1
ATOM 1617 C C . LEU B 1 38 ? 12.383 -20.438 -9.508 1 94.62 38 LEU B C 1
ATOM 1619 O O . LEU B 1 38 ? 11.703 -20.766 -8.531 1 94.62 38 LEU B O 1
ATOM 1623 N N . HIS B 1 39 ? 13.297 -21.188 -10.055 1 95 39 HIS B N 1
ATOM 1624 C CA . HIS B 1 39 ? 13.602 -22.484 -9.461 1 95 39 HIS B CA 1
ATOM 1625 C C . HIS B 1 39 ? 14.148 -22.328 -8.047 1 95 39 HIS B C 1
ATOM 1627 O O . HIS B 1 39 ? 13.734 -23.047 -7.133 1 95 39 HIS B O 1
ATOM 1633 N N . ASP B 1 40 ? 15 -21.5 -7.938 1 93.25 40 ASP B N 1
ATOM 1634 C CA . ASP B 1 40 ? 15.664 -21.281 -6.652 1 93.25 40 ASP B CA 1
ATOM 1635 C C . ASP B 1 40 ? 14.68 -20.734 -5.617 1 93.25 40 ASP B C 1
ATOM 1637 O O . ASP B 1 40 ? 14.523 -21.312 -4.539 1 93.25 40 ASP B O 1
ATOM 1641 N N . VAL B 1 41 ? 13.938 -19.641 -5.934 1 92.62 41 VAL B N 1
ATOM 1642 C CA . VAL B 1 41 ? 13.078 -18.922 -5 1 92.62 41 VAL B CA 1
ATOM 1643 C C . VAL B 1 41 ? 11.758 -19.672 -4.828 1 92.62 41 VAL B C 1
ATOM 1645 O O . VAL B 1 41 ? 11.133 -19.609 -3.764 1 92.62 41 VAL B O 1
ATOM 1648 N N . GLY B 1 42 ? 11.289 -20.344 -5.852 1 90.62 42 GLY B N 1
ATOM 1649 C CA . GLY B 1 42 ? 10.023 -21.062 -5.844 1 90.62 42 GLY B CA 1
ATOM 1650 C C . GLY B 1 42 ? 10.141 -22.469 -5.289 1 90.62 42 GLY B C 1
ATOM 1651 O O . GLY B 1 42 ? 9.312 -23.328 -5.59 1 90.62 42 GLY B O 1
ATOM 1652 N N . LYS B 1 43 ? 11.211 -22.688 -4.531 1 90.19 43 LYS B N 1
ATOM 1653 C CA . LYS B 1 43 ? 11.422 -23.953 -3.826 1 90.19 43 LYS B CA 1
ATOM 1654 C C . LYS B 1 43 ? 11.422 -25.125 -4.797 1 90.19 43 LYS B C 1
ATOM 1656 O O . LYS B 1 43 ? 10.742 -26.125 -4.566 1 90.19 43 LYS B O 1
ATOM 1661 N N . GLY B 1 44 ? 12.047 -25.062 -5.953 1 91.44 44 GLY B N 1
ATOM 1662 C CA . GLY B 1 44 ? 12.242 -26.172 -6.883 1 91.44 44 GLY B CA 1
ATOM 1663 C C . GLY B 1 44 ? 11.25 -26.156 -8.031 1 91.44 44 GLY B C 1
ATOM 1664 O O . GLY B 1 44 ? 10.977 -27.203 -8.625 1 91.44 44 GLY B O 1
ATOM 1665 N N . LEU B 1 45 ? 10.617 -25.094 -8.312 1 90.38 45 LEU B N 1
ATOM 1666 C CA . LEU B 1 45 ? 9.766 -24.969 -9.492 1 90.38 45 LEU B CA 1
ATOM 1667 C C . LEU B 1 45 ? 10.477 -25.469 -10.734 1 90.38 45 LEU B C 1
ATOM 1669 O O . LEU B 1 45 ? 11.594 -25.062 -11.031 1 90.38 45 LEU B O 1
ATOM 1673 N N . PRO B 1 46 ? 9.852 -26.438 -11.328 1 93.25 46 PRO B N 1
ATOM 1674 C CA . PRO B 1 46 ? 10.508 -26.953 -12.531 1 93.25 46 PRO B CA 1
ATOM 1675 C C . PRO B 1 46 ? 10.836 -25.875 -13.547 1 93.25 46 PRO B C 1
ATOM 1677 O O . PRO B 1 46 ? 10.016 -24.969 -13.781 1 93.25 46 PRO B O 1
ATOM 1680 N N . LYS B 1 47 ? 11.961 -25.953 -14.203 1 93.38 47 LYS B N 1
ATOM 1681 C CA . LYS B 1 47 ? 12.453 -24.906 -15.086 1 93.38 47 LYS B CA 1
ATOM 1682 C C . LYS B 1 47 ? 11.672 -24.875 -16.406 1 93.38 47 LYS B C 1
ATOM 1684 O O . LYS B 1 47 ? 11.758 -23.906 -17.156 1 93.38 47 LYS B O 1
ATOM 1689 N N . ASP B 1 48 ? 10.93 -25.938 -16.688 1 91.12 48 ASP B N 1
ATOM 1690 C CA . ASP B 1 48 ? 10.156 -25.984 -17.922 1 91.12 48 ASP B CA 1
ATOM 1691 C C . ASP B 1 48 ? 8.719 -25.531 -17.688 1 91.12 48 ASP B C 1
ATOM 1693 O O . ASP B 1 48 ? 7.883 -25.625 -18.594 1 91.12 48 ASP B O 1
ATOM 1697 N N . THR B 1 49 ? 8.477 -25.062 -16.547 1 89.69 49 THR B N 1
ATOM 1698 C CA . THR B 1 49 ? 7.133 -24.578 -16.25 1 89.69 49 THR B CA 1
ATOM 1699 C C . THR B 1 49 ? 6.742 -23.453 -17.203 1 89.69 49 THR B C 1
ATOM 1701 O O . THR B 1 49 ? 7.559 -22.578 -17.516 1 89.69 49 THR B O 1
ATOM 1704 N N . LYS B 1 50 ? 5.531 -23.531 -17.672 1 88.62 50 LYS B N 1
ATOM 1705 C CA . LYS B 1 50 ? 5.023 -22.484 -18.562 1 88.62 50 LYS B CA 1
ATOM 1706 C C . LYS B 1 50 ? 4.129 -21.516 -17.812 1 88.62 50 LYS B C 1
ATOM 1708 O O . LYS B 1 50 ? 3.398 -21.906 -16.891 1 88.62 50 LYS B O 1
ATOM 1713 N N . PHE B 1 51 ? 4.242 -20.234 -18.266 1 87.19 51 PHE B N 1
ATOM 1714 C CA . PHE B 1 51 ? 3.5 -19.172 -17.578 1 87.19 51 PHE B CA 1
ATOM 1715 C C . PHE B 1 51 ? 2.611 -18.422 -18.562 1 87.19 51 PHE B C 1
ATOM 1717 O O . PHE B 1 51 ? 3.006 -18.172 -19.703 1 87.19 51 PHE B O 1
ATOM 1724 N N . SER B 1 52 ? 1.393 -18.156 -18.078 1 84.19 52 SER B N 1
ATOM 1725 C CA . SER B 1 52 ? 0.519 -17.297 -18.875 1 84.19 52 SER B CA 1
ATOM 1726 C C . SER B 1 52 ? 0.902 -15.836 -18.719 1 84.19 52 SER B C 1
ATOM 1728 O O . SER B 1 52 ? 0.636 -15.023 -19.609 1 84.19 52 SER B O 1
ATOM 1730 N N . LEU B 1 53 ? 1.498 -15.555 -17.547 1 88.56 53 LEU B N 1
ATOM 1731 C CA . LEU B 1 53 ? 1.996 -14.219 -17.25 1 88.56 53 LEU B CA 1
ATOM 1732 C C . LEU B 1 53 ? 3.293 -14.281 -16.453 1 88.56 53 LEU B C 1
ATOM 1734 O O . LEU B 1 53 ? 3.414 -15.086 -15.516 1 88.56 53 LEU B O 1
ATOM 1738 N N . ILE B 1 54 ? 4.242 -13.469 -16.812 1 91.5 54 ILE B N 1
ATOM 1739 C CA . ILE B 1 54 ? 5.488 -13.375 -16.062 1 91.5 54 ILE B CA 1
ATOM 1740 C C . ILE B 1 54 ? 6.047 -11.953 -16.156 1 91.5 54 ILE B C 1
ATOM 1742 O O . ILE B 1 54 ? 6.234 -11.438 -17.266 1 91.5 54 ILE B O 1
ATOM 1746 N N . VAL B 1 55 ? 6.191 -11.273 -15.102 1 94.81 55 VAL B N 1
ATOM 1747 C CA . VAL B 1 55 ? 6.699 -9.906 -15.055 1 94.81 55 VAL B CA 1
ATOM 1748 C C . VAL B 1 55 ? 7.867 -9.828 -14.07 1 94.81 55 VAL B C 1
ATOM 1750 O O . VAL B 1 55 ? 7.664 -9.609 -12.875 1 94.81 55 VAL B O 1
ATOM 1753 N N . PRO B 1 56 ? 9.109 -9.977 -14.562 1 95.12 56 PRO B N 1
ATOM 1754 C CA . PRO B 1 56 ? 10.281 -9.812 -13.711 1 95.12 56 PRO B CA 1
ATOM 1755 C C . PRO B 1 56 ? 10.703 -8.352 -13.539 1 95.12 56 PRO B C 1
ATOM 1757 O O . PRO B 1 56 ? 10.656 -7.582 -14.5 1 95.12 56 PRO B O 1
ATOM 1760 N N . MET B 1 57 ? 11.039 -7.992 -12.352 1 94.62 57 MET B N 1
ATOM 1761 C CA . MET B 1 57 ? 11.531 -6.641 -12.109 1 94.62 57 MET B CA 1
ATOM 1762 C C . MET B 1 57 ? 12.398 -6.598 -10.859 1 94.62 57 MET B C 1
ATOM 1764 O O . MET B 1 57 ? 12.375 -7.527 -10.047 1 94.62 57 MET B O 1
ATOM 1768 N N . HIS B 1 58 ? 13.266 -5.648 -10.852 1 95.44 58 HIS B N 1
ATOM 1769 C CA . HIS B 1 58 ? 13.992 -5.332 -9.633 1 95.44 58 HIS B CA 1
ATOM 1770 C C . HIS B 1 58 ? 13.445 -4.074 -8.969 1 95.44 58 HIS B C 1
ATOM 1772 O O . HIS B 1 58 ? 13.281 -3.043 -9.625 1 95.44 58 HIS B O 1
ATOM 1778 N N . ILE B 1 59 ? 13.062 -4.211 -7.688 1 96.31 59 ILE B N 1
ATOM 1779 C CA . ILE B 1 59 ? 12.523 -3.074 -6.949 1 96.31 59 ILE B CA 1
ATOM 1780 C C . ILE B 1 59 ? 13.578 -2.547 -5.977 1 96.31 59 ILE B C 1
ATOM 1782 O O . ILE B 1 59 ? 14.203 -3.32 -5.246 1 96.31 59 ILE B O 1
ATOM 1786 N N . SER B 1 60 ? 13.836 -1.275 -6.055 1 95.19 60 SER B N 1
ATOM 1787 C CA . SER B 1 60 ? 14.625 -0.552 -5.062 1 95.19 60 SER B CA 1
ATOM 1788 C C . SER B 1 60 ? 13.773 0.448 -4.297 1 95.19 60 SER B C 1
ATOM 1790 O O . SER B 1 60 ? 13.125 1.313 -4.898 1 95.19 60 SER B O 1
ATOM 1792 N N . TRP B 1 61 ? 13.68 0.281 -2.98 1 95.81 61 TRP B N 1
ATOM 1793 C CA . TRP B 1 61 ? 12.898 1.161 -2.119 1 95.81 61 TRP B CA 1
ATOM 1794 C C . TRP B 1 61 ? 13.766 1.759 -1.019 1 95.81 61 TRP B C 1
ATOM 1796 O O . TRP B 1 61 ? 14.352 1.029 -0.213 1 95.81 61 TRP B O 1
ATOM 1806 N N . GLN B 1 62 ? 13.898 3.027 -0.996 1 94 62 GLN B N 1
ATOM 1807 C CA . GLN B 1 62 ? 14.656 3.736 0.029 1 94 62 GLN B CA 1
ATOM 1808 C C . GLN B 1 62 ? 13.773 4.734 0.777 1 94 62 GLN B C 1
ATOM 1810 O O . GLN B 1 62 ? 12.836 5.297 0.202 1 94 62 GLN B O 1
ATOM 1815 N N . MET B 1 63 ? 14.062 4.914 2.023 1 93.25 63 MET B N 1
ATOM 1816 C CA . MET B 1 63 ? 13.328 5.879 2.848 1 93.25 63 MET B CA 1
ATOM 1817 C C . MET B 1 63 ? 14.25 6.5 3.895 1 93.25 63 MET B C 1
ATOM 1819 O O . MET B 1 63 ? 15.133 5.832 4.426 1 93.25 63 MET B O 1
ATOM 1823 N N . GLU B 1 64 ? 14.031 7.762 4.184 1 88.88 64 GLU B N 1
ATOM 1824 C CA . GLU B 1 64 ? 14.875 8.453 5.152 1 88.88 64 GLU B CA 1
ATOM 1825 C C . GLU B 1 64 ? 14.445 8.133 6.582 1 88.88 64 GLU B C 1
ATOM 1827 O O . GLU B 1 64 ? 15.273 8.156 7.5 1 88.88 64 GLU B O 1
ATOM 1832 N N . GLY B 1 65 ? 13.25 7.961 6.777 1 89.12 65 GLY B N 1
ATOM 1833 C CA . GLY B 1 65 ? 12.758 7.68 8.117 1 89.12 65 GLY B CA 1
ATOM 1834 C C . GLY B 1 65 ? 11.281 7.359 8.156 1 89.12 65 GLY B C 1
ATOM 1835 O O . GLY B 1 65 ? 10.555 7.629 7.195 1 89.12 65 GLY B O 1
ATOM 1836 N N . ALA B 1 66 ? 10.938 6.73 9.258 1 91.81 66 ALA B N 1
ATOM 1837 C CA . ALA B 1 66 ? 9.539 6.402 9.492 1 91.81 66 ALA B CA 1
ATOM 1838 C C . ALA B 1 66 ? 9.234 6.316 10.984 1 91.81 66 ALA B C 1
ATOM 1840 O O . ALA B 1 66 ? 10.047 5.805 11.758 1 91.81 66 ALA B O 1
ATOM 1841 N N . THR B 1 67 ? 8.117 6.84 11.383 1 91 67 THR B N 1
ATOM 1842 C CA . THR B 1 67 ? 7.703 6.738 12.781 1 91 67 THR B CA 1
ATOM 1843 C C . THR B 1 67 ? 6.223 6.383 12.875 1 91 67 THR B C 1
ATOM 1845 O O . THR B 1 67 ? 5.438 6.715 11.984 1 91 67 THR B O 1
ATOM 1848 N N . MET B 1 68 ? 5.93 5.641 13.828 1 93.5 68 MET B N 1
ATOM 1849 C CA . MET B 1 68 ? 4.547 5.309 14.156 1 93.5 68 MET B CA 1
ATOM 1850 C C . MET B 1 68 ? 4.277 5.512 15.648 1 93.5 68 MET B C 1
ATOM 1852 O O . MET B 1 68 ? 5.02 5.008 16.484 1 93.5 68 MET B O 1
ATOM 1856 N N . ARG B 1 69 ? 3.221 6.207 15.875 1 91.31 69 ARG B N 1
ATOM 1857 C CA . ARG B 1 69 ? 2.855 6.484 17.266 1 91.31 69 ARG B CA 1
ATOM 1858 C C . ARG B 1 69 ? 1.39 6.152 17.516 1 91.31 69 ARG B C 1
ATOM 1860 O O . ARG B 1 69 ? 0.532 6.398 16.672 1 91.31 69 ARG B O 1
ATOM 1867 N N . LEU B 1 70 ? 1.241 5.625 18.703 1 91.31 70 LEU B N 1
ATOM 1868 C CA . LEU B 1 70 ? -0.117 5.391 19.188 1 91.31 70 LEU B CA 1
ATOM 1869 C C . LEU B 1 70 ? -0.49 6.391 20.266 1 91.31 70 LEU B C 1
ATOM 1871 O O . LEU B 1 70 ? 0.343 6.738 21.109 1 91.31 70 LEU B O 1
ATOM 1875 N N . ARG B 1 71 ? -1.745 6.812 20.203 1 84.69 71 ARG B N 1
ATOM 1876 C CA . ARG B 1 71 ? -2.219 7.809 21.156 1 84.69 71 ARG B CA 1
ATOM 1877 C C . ARG B 1 71 ? -1.936 7.371 22.594 1 84.69 71 ARG B C 1
ATOM 1879 O O . ARG B 1 71 ? -1.423 8.148 23.391 1 84.69 71 ARG B O 1
ATOM 1886 N N . ASP B 1 72 ? -2.199 6.266 22.969 1 80.81 72 ASP B N 1
ATOM 1887 C CA . ASP B 1 72 ? -2.146 5.848 24.375 1 80.81 72 ASP B CA 1
ATOM 1888 C C . ASP B 1 72 ? -0.866 5.07 24.672 1 80.81 72 ASP B C 1
ATOM 1890 O O . ASP B 1 72 ? -0.743 4.441 25.719 1 80.81 72 ASP B O 1
ATOM 1894 N N . PHE B 1 73 ? -0.033 5.004 23.766 1 82.62 73 PHE B N 1
ATOM 1895 C CA . PHE B 1 73 ? 1.255 4.355 23.984 1 82.62 73 PHE B CA 1
ATOM 1896 C C . PHE B 1 73 ? 2.383 5.383 23.984 1 82.62 73 PHE B C 1
ATOM 1898 O O . PHE B 1 73 ? 2.57 6.102 23 1 82.62 73 PHE B O 1
ATOM 1905 N N . PRO B 1 74 ? 3.033 5.613 25.109 1 76.19 74 PRO B N 1
ATOM 1906 C CA . PRO B 1 74 ? 4.043 6.664 25.281 1 76.19 74 PRO B CA 1
ATOM 1907 C C . PRO B 1 74 ? 5.195 6.531 24.281 1 76.19 74 PRO B C 1
ATOM 1909 O O . PRO B 1 74 ? 5.789 7.539 23.891 1 76.19 74 PRO B O 1
ATOM 1912 N N . LEU B 1 75 ? 5.504 5.293 23.938 1 77.56 75 LEU B N 1
ATOM 1913 C CA . LEU B 1 75 ? 6.645 5.086 23.062 1 77.56 75 LEU B CA 1
ATOM 1914 C C . LEU B 1 75 ? 6.18 4.848 21.625 1 77.56 75 LEU B C 1
ATOM 1916 O O . LEU B 1 75 ? 5.09 4.32 21.391 1 77.56 75 LEU B O 1
ATOM 1920 N N . TYR B 1 76 ? 7.082 5.312 20.859 1 79.69 76 TYR B N 1
ATOM 1921 C CA . TYR B 1 76 ? 6.852 4.965 19.453 1 79.69 76 TYR B CA 1
ATOM 1922 C C . TYR B 1 76 ? 6.77 3.453 19.281 1 79.69 76 TYR B C 1
ATOM 1924 O O . TYR B 1 76 ? 7.551 2.709 19.875 1 79.69 76 TYR B O 1
ATOM 1932 N N . LEU B 1 77 ? 5.691 3.086 18.547 1 84.06 77 LEU B N 1
ATOM 1933 C CA . LEU B 1 77 ? 5.598 1.671 18.203 1 84.06 77 LEU B CA 1
ATOM 1934 C C . LEU B 1 77 ? 6.703 1.277 17.234 1 84.06 77 LEU B C 1
ATOM 1936 O O . LEU B 1 77 ? 7.211 0.156 17.281 1 84.06 77 LEU B O 1
ATOM 1940 N N . PHE B 1 78 ? 7.035 2.17 16.453 1 86.38 78 PHE B N 1
ATOM 1941 C CA . PHE B 1 78 ? 8.102 1.987 15.477 1 86.38 78 PHE B CA 1
ATOM 1942 C C . PHE B 1 78 ? 8.773 3.316 15.164 1 86.38 78 PHE B C 1
ATOM 1944 O O . PHE B 1 78 ? 8.109 4.344 15.039 1 86.38 78 PHE B O 1
ATOM 1951 N N . SER B 1 79 ? 10.102 3.352 15.211 1 87.25 79 SER B N 1
ATOM 1952 C CA . SER B 1 79 ? 10.789 4.605 14.938 1 87.25 79 SER B CA 1
ATOM 1953 C C . SER B 1 79 ? 12.07 4.371 14.141 1 87.25 79 SER B C 1
ATOM 1955 O O . SER B 1 79 ? 12.938 3.605 14.562 1 87.25 79 SER B O 1
ATOM 1957 N N . LEU B 1 80 ? 12.055 4.738 13.008 1 88.25 80 LEU B N 1
ATOM 1958 C CA . LEU B 1 80 ? 13.242 4.848 12.164 1 88.25 80 LEU B CA 1
ATOM 1959 C C . LEU B 1 80 ? 13.609 6.312 11.93 1 88.25 80 LEU B C 1
ATOM 1961 O O . LEU B 1 80 ? 13.109 6.938 10.992 1 88.25 80 LEU B O 1
ATOM 1965 N N . PRO B 1 81 ? 14.43 6.852 12.773 1 78.19 81 PRO B N 1
ATOM 1966 C CA . PRO B 1 81 ? 14.688 8.297 12.742 1 78.19 81 PRO B CA 1
ATOM 1967 C C . PRO B 1 81 ? 15.445 8.727 11.492 1 78.19 81 PRO B C 1
ATOM 1969 O O . PRO B 1 81 ? 16.266 7.965 10.961 1 78.19 81 PRO B O 1
ATOM 1972 N N . ARG B 1 82 ? 15.062 9.867 11.039 1 75.25 82 ARG B N 1
ATOM 1973 C CA . ARG B 1 82 ? 15.766 10.484 9.922 1 75.25 82 ARG B CA 1
ATOM 1974 C C . ARG B 1 82 ? 17.188 10.898 10.32 1 75.25 82 ARG B C 1
ATOM 1976 O O . ARG B 1 82 ? 17.391 11.453 11.398 1 75.25 82 ARG B O 1
ATOM 1983 N N . PRO B 1 83 ? 18.094 10.422 9.5 1 67.44 83 PRO B N 1
ATOM 1984 C CA . PRO B 1 83 ? 19.453 10.844 9.867 1 67.44 83 PRO B CA 1
ATOM 1985 C C . PRO B 1 83 ? 19.609 12.359 9.898 1 67.44 83 PRO B C 1
ATOM 1987 O O . PRO B 1 83 ? 18.938 13.07 9.156 1 67.44 83 PRO B O 1
ATOM 1990 N N . GLN B 1 84 ? 20.141 12.875 10.984 1 59.88 84 GLN B N 1
ATOM 1991 C CA . GLN B 1 84 ? 20.422 14.297 11.117 1 59.88 84 GLN B CA 1
ATOM 1992 C C . GLN B 1 84 ? 21.094 14.844 9.867 1 59.88 84 GLN B C 1
ATOM 1994 O O . GLN B 1 84 ? 21.953 14.18 9.281 1 59.88 84 GLN B O 1
ATOM 1999 N N . ALA B 1 85 ? 20.188 15.68 9.195 1 51.28 85 ALA B N 1
ATOM 2000 C CA . ALA B 1 85 ? 20.75 16.312 8.008 1 51.28 85 ALA B CA 1
ATOM 2001 C C . ALA B 1 85 ? 22.203 16.719 8.25 1 51.28 85 ALA B C 1
ATOM 2003 O O . ALA B 1 85 ? 22.5 17.469 9.18 1 51.28 85 ALA B O 1
ATOM 2004 N N . GLN B 1 86 ? 23.062 15.711 8.297 1 49.03 86 GLN B N 1
ATOM 2005 C CA . GLN B 1 86 ? 24.359 16.359 8.477 1 49.03 86 GLN B CA 1
ATOM 2006 C C . GLN B 1 86 ? 24.453 17.641 7.645 1 49.03 86 GLN B C 1
ATOM 2008 O O . GLN B 1 86 ? 24.953 18.672 8.117 1 49.03 86 GLN B O 1
ATOM 2013 N N . ASN B 1 87 ? 24.859 17.547 6.301 1 44.5 87 ASN B N 1
ATOM 2014 C CA . ASN B 1 87 ? 25.172 18.719 5.48 1 44.5 87 ASN B CA 1
ATOM 2015 C C . ASN B 1 87 ? 23.922 19.359 4.902 1 44.5 87 ASN B C 1
ATOM 2017 O O . ASN B 1 87 ? 22.922 18.688 4.676 1 44.5 87 ASN B O 1
ATOM 2021 N N . GLY B 1 88 ? 23.672 20.719 5.043 1 38.34 88 GLY B N 1
ATOM 2022 C CA . GLY B 1 88 ? 22.672 21.703 4.625 1 38.34 88 GLY B CA 1
ATOM 2023 C C . GLY B 1 88 ? 21.766 21.188 3.518 1 38.34 88 GLY B C 1
ATOM 2024 O O . GLY B 1 88 ? 20.656 20.703 3.779 1 38.34 88 GLY B O 1
ATOM 2025 N N . HIS B 1 89 ? 21.875 21.922 2.318 1 37.53 89 HIS B N 1
ATOM 2026 C CA . HIS B 1 89 ? 21.156 22.25 1.095 1 37.53 89 HIS B CA 1
ATOM 2027 C C . HIS B 1 89 ? 20.953 21.016 0.227 1 37.53 89 HIS B C 1
ATOM 2029 O O . HIS B 1 89 ? 20.578 21.125 -0.942 1 37.53 89 HIS B O 1
ATOM 2035 N N . GLN B 1 90 ? 21.797 19.938 0.29 1 41.28 90 GLN B N 1
ATOM 2036 C CA . GLN B 1 90 ? 22.125 19.328 -0.998 1 41.28 90 GLN B CA 1
ATOM 2037 C C . GLN B 1 90 ? 20.922 18.578 -1.554 1 41.28 90 GLN B C 1
ATOM 2039 O O . GLN B 1 90 ? 20.125 18.016 -0.793 1 41.28 90 GLN B O 1
ATOM 2044 N N . GLN B 1 91 ? 20.719 18.562 -2.902 1 45.16 91 GLN B N 1
ATOM 2045 C CA . GLN B 1 91 ? 19.906 17.953 -3.951 1 45.16 91 GLN B CA 1
ATOM 2046 C C . GLN B 1 91 ? 19.578 16.5 -3.609 1 45.16 91 GLN B C 1
ATOM 2048 O O . GLN B 1 91 ? 18.75 16.25 -2.73 1 45.16 91 GLN B O 1
ATOM 2053 N N . GLU B 1 92 ? 19.891 15.594 -4.617 1 48.34 92 GLU B N 1
ATOM 2054 C CA . GLU B 1 92 ? 19.656 14.156 -4.645 1 48.34 92 GLU B CA 1
ATOM 2055 C C . GLU B 1 92 ? 20.375 13.461 -3.486 1 48.34 92 GLU B C 1
ATOM 2057 O O . GLU B 1 92 ? 21.594 13.453 -3.418 1 48.34 92 GLU B O 1
ATOM 2062 N N . ARG B 1 93 ? 19.75 13.477 -2.363 1 54.16 93 ARG B N 1
ATOM 2063 C CA . ARG B 1 93 ? 20.328 12.883 -1.165 1 54.16 93 ARG B CA 1
ATOM 2064 C C . ARG B 1 93 ? 21 11.555 -1.483 1 54.16 93 ARG B C 1
ATOM 2066 O O . ARG B 1 93 ? 20.5 10.773 -2.295 1 54.16 93 ARG B O 1
ATOM 2073 N N . ASP B 1 94 ? 22.266 11.492 -1.134 1 60.19 94 ASP B N 1
ATOM 2074 C CA . ASP B 1 94 ? 23.078 10.281 -1.247 1 60.19 94 ASP B CA 1
ATOM 2075 C C . ASP B 1 94 ? 22.375 9.086 -0.592 1 60.19 94 ASP B C 1
ATOM 2077 O O . ASP B 1 94 ? 21.625 9.258 0.373 1 60.19 94 ASP B O 1
ATOM 2081 N N . LEU B 1 95 ? 22.391 8 -1.235 1 63.28 95 LEU B N 1
ATOM 2082 C CA . LEU B 1 95 ? 21.828 6.738 -0.768 1 63.28 95 LEU B CA 1
ATOM 2083 C C . LEU B 1 95 ? 22.203 6.48 0.689 1 63.28 95 LEU B C 1
ATOM 2085 O O . LEU B 1 95 ? 21.469 5.809 1.414 1 63.28 95 LEU B O 1
ATOM 2089 N N . SER B 1 96 ? 23.391 7.082 1.02 1 64.31 96 SER B N 1
ATOM 2090 C CA . SER B 1 96 ? 23.891 6.832 2.365 1 64.31 96 SER B CA 1
ATOM 2091 C C . SER B 1 96 ? 23.047 7.531 3.416 1 64.31 96 SER B C 1
ATOM 2093 O O . SER B 1 96 ? 23.078 7.176 4.598 1 64.31 96 SER B O 1
ATOM 2095 N N . GLN B 1 97 ? 22.234 8.297 2.883 1 73.19 97 GLN B N 1
ATOM 2096 C CA . GLN B 1 97 ? 21.469 9.086 3.83 1 73.19 97 GLN B CA 1
ATOM 2097 C C . GLN B 1 97 ? 20.125 8.414 4.152 1 73.19 97 GLN B C 1
ATOM 2099 O O . GLN B 1 97 ? 19.422 8.844 5.059 1 73.19 97 GLN B O 1
ATOM 2104 N N . TYR B 1 98 ? 19.969 7.344 3.457 1 84.06 98 TYR B N 1
ATOM 2105 C CA . TYR B 1 98 ? 18.688 6.688 3.705 1 84.06 98 TYR B CA 1
ATOM 2106 C C . TYR B 1 98 ? 18.812 5.656 4.824 1 84.06 98 TYR B C 1
ATOM 2108 O O . TYR B 1 98 ? 19.781 4.895 4.867 1 84.06 98 TYR B O 1
ATOM 2116 N N . THR B 1 99 ? 17.969 5.688 5.773 1 87.38 99 THR B N 1
ATOM 2117 C CA . THR B 1 99 ? 17.953 4.781 6.918 1 87.38 99 THR B CA 1
ATOM 2118 C C . THR B 1 99 ? 17.375 3.428 6.527 1 87.38 99 THR B C 1
ATOM 2120 O O . THR B 1 99 ? 17.734 2.4 7.109 1 87.38 99 THR B O 1
ATOM 2123 N N . TRP B 1 100 ? 16.562 3.42 5.578 1 91.81 100 TRP B N 1
ATOM 2124 C CA . TRP B 1 100 ? 15.906 2.209 5.09 1 91.81 100 TRP B CA 1
ATOM 2125 C C . TRP B 1 100 ? 16.281 1.943 3.633 1 91.81 100 TRP B C 1
ATOM 2127 O O . TRP B 1 100 ? 16.188 2.838 2.789 1 91.81 100 TRP B O 1
ATOM 2137 N N . GLN B 1 101 ? 16.734 0.75 3.4 1 92.19 101 GLN B N 1
ATOM 2138 C CA . GLN B 1 101 ? 16.969 0.311 2.029 1 92.19 101 GLN B CA 1
ATOM 2139 C C . GLN B 1 101 ? 16.406 -1.085 1.792 1 92.19 101 GLN B C 1
ATOM 2141 O O . GLN B 1 101 ? 16.641 -2.004 2.576 1 92.19 101 GLN B O 1
ATOM 2146 N N . PHE B 1 102 ? 15.625 -1.206 0.855 1 95.06 102 PHE B N 1
ATOM 2147 C CA . PHE B 1 102 ? 15.055 -2.475 0.42 1 95.06 102 PHE B CA 1
ATOM 2148 C C . PHE B 1 102 ? 15.406 -2.758 -1.034 1 95.06 102 PHE B C 1
ATOM 2150 O O . PHE B 1 102 ? 15.211 -1.906 -1.904 1 95.06 102 PHE B O 1
ATOM 2157 N N . GLU B 1 103 ? 16.016 -3.902 -1.32 1 93.88 103 GLU B N 1
ATOM 2158 C CA . GLU B 1 103 ? 16.344 -4.391 -2.656 1 93.88 103 GLU B CA 1
ATOM 2159 C C . GLU B 1 103 ? 15.805 -5.797 -2.883 1 93.88 103 GLU B C 1
ATOM 2161 O O . GLU B 1 103 ? 16 -6.688 -2.053 1 93.88 103 GLU B O 1
ATOM 2166 N N . SER B 1 104 ? 15.062 -5.965 -3.951 1 96 104 SER B N 1
ATOM 2167 C CA . SER B 1 104 ? 14.602 -7.32 -4.238 1 96 104 SER B CA 1
ATOM 2168 C C . SER B 1 104 ? 14.289 -7.496 -5.719 1 96 104 SER B C 1
ATOM 2170 O O . SER B 1 104 ? 13.656 -6.637 -6.332 1 96 104 SER B O 1
ATOM 2172 N N . ASP B 1 105 ? 14.805 -8.578 -6.262 1 93.31 105 ASP B N 1
ATOM 2173 C CA . ASP B 1 105 ? 14.203 -9.055 -7.504 1 93.31 105 ASP B CA 1
ATOM 2174 C C . ASP B 1 105 ? 12.867 -9.75 -7.238 1 93.31 105 ASP B C 1
ATOM 2176 O O . ASP B 1 105 ? 12.734 -10.492 -6.262 1 93.31 105 ASP B O 1
ATOM 2180 N N . PHE B 1 106 ? 11.914 -9.383 -7.984 1 93.25 106 PHE B N 1
ATOM 2181 C CA . PHE B 1 106 ? 10.625 -10.055 -7.84 1 93.25 106 PHE B CA 1
ATOM 2182 C C . PHE B 1 106 ? 10.078 -10.469 -9.203 1 93.25 106 PHE B C 1
ATOM 2184 O O . PHE B 1 106 ? 10.406 -9.859 -10.219 1 93.25 106 PHE B O 1
ATOM 2191 N N . VAL B 1 107 ? 9.32 -11.594 -9.172 1 95.19 107 VAL B N 1
ATOM 2192 C CA . VAL B 1 107 ? 8.609 -12.07 -10.352 1 95.19 107 VAL B CA 1
ATOM 2193 C C . VAL B 1 107 ? 7.141 -12.312 -10.008 1 95.19 107 VAL B C 1
ATOM 2195 O O . VAL B 1 107 ? 6.828 -13.062 -9.086 1 95.19 107 VAL B O 1
ATOM 2198 N N . ILE B 1 108 ? 6.293 -11.57 -10.641 1 95.12 108 ILE B N 1
ATOM 2199 C CA . ILE B 1 108 ? 4.867 -11.867 -10.602 1 95.12 108 ILE B CA 1
ATOM 2200 C C . ILE B 1 108 ? 4.504 -12.828 -11.734 1 95.12 108 ILE B C 1
ATOM 2202 O O . ILE B 1 108 ? 4.734 -12.531 -12.906 1 95.12 108 ILE B O 1
ATOM 2206 N N . ALA B 1 109 ? 4.016 -13.906 -11.391 1 91.44 109 ALA B N 1
ATOM 2207 C CA . ALA B 1 109 ? 3.811 -14.898 -12.438 1 91.44 109 ALA B CA 1
ATOM 2208 C C . ALA B 1 109 ? 2.5 -15.656 -12.234 1 91.44 109 ALA B C 1
ATOM 2210 O O . ALA B 1 109 ? 2.088 -15.898 -11.094 1 91.44 109 ALA B O 1
ATOM 2211 N N . ASP B 1 110 ? 1.85 -15.953 -13.344 1 87.12 110 ASP B N 1
ATOM 2212 C CA . ASP B 1 110 ? 0.673 -16.812 -13.43 1 87.12 110 ASP B CA 1
ATOM 2213 C C . ASP B 1 110 ? 0.969 -18.078 -14.242 1 87.12 110 ASP B C 1
ATOM 2215 O O . ASP B 1 110 ? 1.211 -18 -15.445 1 87.12 110 ASP B O 1
ATOM 2219 N N . GLU B 1 111 ? 0.953 -19.172 -13.445 1 82.62 111 GLU B N 1
ATOM 2220 C CA . GLU B 1 111 ? 1.266 -20.422 -14.117 1 82.62 111 GLU B CA 1
ATOM 2221 C C . GLU B 1 111 ? 0.159 -20.828 -15.094 1 82.62 111 GLU B C 1
ATOM 2223 O O . GLU B 1 111 ? -1.023 -20.625 -14.812 1 82.62 111 GLU B O 1
ATOM 2228 N N . MET B 1 112 ? 0.711 -21.25 -16.266 1 79.56 112 MET B N 1
ATOM 2229 C CA . MET B 1 112 ? -0.244 -21.734 -17.266 1 79.56 112 MET B CA 1
ATOM 2230 C C . MET B 1 112 ? -0.747 -23.125 -16.906 1 79.56 112 MET B C 1
ATOM 2232 O O . MET B 1 112 ? 0.046 -24.016 -16.578 1 79.56 112 MET B O 1
ATOM 2236 N N . CYS B 1 113 ? -1.948 -23.094 -16.344 1 67.5 113 CYS B N 1
ATOM 2237 C CA . CYS B 1 113 ? -2.467 -24.422 -16.016 1 67.5 113 CYS B CA 1
ATOM 2238 C C . CYS B 1 113 ? -3.207 -25.016 -17.203 1 67.5 113 CYS B C 1
ATOM 2240 O O . CYS B 1 113 ? -3.596 -24.297 -18.125 1 67.5 113 CYS B O 1
ATOM 2242 N N . GLY B 1 114 ? -3.025 -26.328 -17.297 1 65.94 114 GLY B N 1
ATOM 2243 C CA . GLY B 1 114 ? -3.783 -27.047 -18.297 1 65.94 114 GLY B CA 1
ATOM 2244 C C . GLY B 1 114 ? -5.246 -26.656 -18.359 1 65.94 114 GLY B C 1
ATOM 2245 O O . GLY B 1 114 ? -5.695 -25.828 -17.547 1 65.94 114 GLY B O 1
ATOM 2246 N N . ILE B 1 115 ? -5.914 -26.969 -19.406 1 61.81 115 ILE B N 1
ATOM 2247 C CA . ILE B 1 115 ? -7.297 -26.672 -19.75 1 61.81 115 ILE B CA 1
ATOM 2248 C C . ILE B 1 115 ? -8.18 -26.828 -18.516 1 61.81 115 ILE B C 1
ATOM 2250 O O . ILE B 1 115 ? -9.188 -26.125 -18.375 1 61.81 115 ILE B O 1
ATOM 2254 N N . GLU B 1 116 ? -7.586 -27.688 -17.688 1 60.78 116 GLU B N 1
ATOM 2255 C CA . GLU B 1 116 ? -8.43 -28 -16.547 1 60.78 116 GLU B CA 1
ATOM 2256 C C . GLU B 1 116 ? -8.438 -26.844 -15.539 1 60.78 116 GLU B C 1
ATOM 2258 O O . GLU B 1 116 ? -9.352 -26.734 -14.719 1 60.78 116 GLU B O 1
ATOM 2263 N N . SER B 1 117 ? -7.543 -26.016 -15.703 1 61.09 117 SER B N 1
ATOM 2264 C CA . SER B 1 117 ? -7.445 -24.953 -14.703 1 61.09 117 SER B CA 1
ATOM 2265 C C . SER B 1 117 ? -7.855 -23.609 -15.289 1 61.09 117 SER B C 1
ATOM 2267 O O . SER B 1 117 ? -7.539 -22.562 -14.719 1 61.09 117 SER B O 1
ATOM 2269 N N . ILE B 1 118 ? -8.336 -23.656 -16.469 1 63.38 118 ILE B N 1
ATOM 2270 C CA . ILE B 1 118 ? -8.82 -22.438 -17.109 1 63.38 118 ILE B CA 1
ATOM 2271 C C . ILE B 1 118 ? -10.344 -22.359 -17 1 63.38 118 ILE B C 1
ATOM 2273 O O . ILE B 1 118 ? -11.039 -23.344 -17.312 1 63.38 118 ILE B O 1
ATOM 2277 N N . ARG B 1 119 ? -10.773 -21.359 -16.281 1 63.09 119 ARG B N 1
ATOM 2278 C CA . ARG B 1 119 ? -12.211 -21.109 -16.281 1 63.09 119 ARG B CA 1
ATOM 2279 C C . ARG B 1 119 ? -12.602 -20.109 -17.359 1 63.09 119 ARG B C 1
ATOM 2281 O O . ARG B 1 119 ? -11.891 -19.125 -17.578 1 63.09 119 ARG B O 1
ATOM 2288 N N . THR B 1 120 ? -13.391 -20.625 -18.234 1 63.47 120 THR B N 1
ATOM 2289 C CA . THR B 1 120 ? -13.898 -19.734 -19.281 1 63.47 120 THR B CA 1
ATOM 2290 C C . THR B 1 120 ? -15.039 -18.875 -18.734 1 63.47 120 THR B C 1
ATOM 2292 O O . THR B 1 120 ? -16.031 -19.391 -18.25 1 63.47 120 THR B O 1
ATOM 2295 N N . LEU B 1 121 ? -14.711 -17.672 -18.5 1 64.75 121 LEU B N 1
ATOM 2296 C CA . LEU B 1 121 ? -15.773 -16.75 -18.109 1 64.75 121 LEU B CA 1
ATOM 2297 C C . LEU B 1 121 ? -16.469 -16.172 -19.344 1 64.75 121 LEU B C 1
ATOM 2299 O O . LEU B 1 121 ? -15.805 -15.711 -20.281 1 64.75 121 LEU B O 1
ATOM 2303 N N . GLN B 1 122 ? -17.734 -16.438 -19.438 1 67.75 122 GLN B N 1
ATOM 2304 C CA . GLN B 1 122 ? -18.516 -15.844 -20.516 1 67.75 122 GLN B CA 1
ATOM 2305 C C . GLN B 1 122 ? -18.828 -14.383 -20.219 1 67.75 122 GLN B C 1
ATOM 2307 O O . GLN B 1 122 ? -19.438 -14.062 -19.203 1 67.75 122 GLN B O 1
ATOM 2312 N N . SER B 1 123 ? -18.125 -13.539 -20.797 1 72.81 123 SER B N 1
ATOM 2313 C CA . SER B 1 123 ? -18.422 -12.117 -20.641 1 72.81 123 SER B CA 1
ATOM 2314 C C . SER B 1 123 ? -19.359 -11.633 -21.75 1 72.81 123 SER B C 1
ATOM 2316 O O . SER B 1 123 ? -19.156 -11.938 -22.922 1 72.81 123 SER B O 1
ATOM 2318 N N . ILE B 1 124 ? -20.469 -10.898 -21.312 1 72.12 124 ILE B N 1
ATOM 2319 C CA . ILE B 1 124 ? -21.422 -10.352 -22.266 1 72.12 124 ILE B CA 1
ATOM 2320 C C . ILE B 1 124 ? -20.859 -9.078 -22.891 1 72.12 124 ILE B C 1
ATOM 2322 O O . ILE B 1 124 ? -20.516 -8.133 -22.188 1 72.12 124 ILE B O 1
ATOM 2326 N N . VAL B 1 125 ? -20.594 -9.062 -24.094 1 74.25 125 VAL B N 1
ATOM 2327 C CA . VAL B 1 125 ? -20.047 -7.914 -24.797 1 74.25 125 VAL B CA 1
ATOM 2328 C C . VAL B 1 125 ? -21.172 -6.98 -25.234 1 74.25 125 VAL B C 1
ATOM 2330 O O . VAL B 1 125 ? -21.047 -5.758 -25.141 1 74.25 125 VAL B O 1
ATOM 2333 N N . ILE B 1 126 ? -22.266 -7.543 -25.75 1 69.88 126 ILE B N 1
ATOM 2334 C CA . ILE B 1 126 ? -23.406 -6.75 -26.156 1 69.88 126 ILE B CA 1
ATOM 2335 C C . ILE B 1 126 ? -24.656 -7.23 -25.406 1 69.88 126 ILE B C 1
ATOM 2337 O O . ILE B 1 126 ? -25.094 -8.367 -25.594 1 69.88 126 ILE B O 1
ATOM 2341 N N . PRO B 1 127 ? -25 -6.414 -24.516 1 71.94 127 PRO B N 1
ATOM 2342 C CA . PRO B 1 127 ? -26.234 -6.816 -23.828 1 71.94 127 PRO B CA 1
ATOM 2343 C C . PRO B 1 127 ? -27.422 -6.992 -24.781 1 71.94 127 PRO B C 1
ATOM 2345 O O . PRO B 1 127 ? -27.453 -6.367 -25.844 1 71.94 127 PRO B O 1
ATOM 2348 N N . PRO B 1 128 ? -28.203 -8.023 -24.328 1 66.75 128 PRO B N 1
ATOM 2349 C CA . PRO B 1 128 ? -29.344 -8.344 -25.188 1 66.75 128 PRO B CA 1
ATOM 2350 C C . PRO B 1 128 ? -30.156 -7.109 -25.578 1 66.75 128 PRO B C 1
ATOM 2352 O O . PRO B 1 128 ? -30.688 -7.051 -26.688 1 66.75 128 PRO B O 1
ATOM 2355 N N . HIS B 1 129 ? -30.203 -6.254 -24.703 1 74.88 129 HIS B N 1
ATOM 2356 C CA . HIS B 1 129 ? -31.094 -5.137 -25 1 74.88 129 HIS B CA 1
ATOM 2357 C C . HIS B 1 129 ? -30.5 -4.227 -26.062 1 74.88 129 HIS B C 1
ATOM 2359 O O . HIS B 1 129 ? -31.203 -3.355 -26.594 1 74.88 129 HIS B O 1
ATOM 2365 N N . HIS B 1 130 ? -29.328 -4.477 -26.328 1 70.19 130 HIS B N 1
ATOM 2366 C CA . HIS B 1 130 ? -28.703 -3.635 -27.344 1 70.19 130 HIS B CA 1
ATOM 2367 C C . HIS B 1 130 ? -28.531 -4.387 -28.656 1 70.19 130 HIS B C 1
ATOM 2369 O O . HIS B 1 130 ? -28.031 -3.83 -29.641 1 70.19 130 HIS B O 1
ATOM 2375 N N . SER B 1 131 ? -28.859 -5.617 -28.562 1 64.12 131 SER B N 1
ATOM 2376 C CA . SER B 1 131 ? -28.766 -6.383 -29.797 1 64.12 131 SER B CA 1
ATOM 2377 C C . SER B 1 131 ? -30.094 -6.387 -30.547 1 64.12 131 SER B C 1
ATOM 2379 O O . SER B 1 131 ? -31.156 -6.492 -29.922 1 64.12 131 SER B O 1
ATOM 2381 N N . LEU B 1 132 ? -30.172 -5.895 -31.734 1 70.5 132 LEU B N 1
ATOM 2382 C CA . LEU B 1 132 ? -31.328 -5.824 -32.594 1 70.5 132 LEU B CA 1
ATOM 2383 C C . LEU B 1 132 ? -32.062 -7.168 -32.656 1 70.5 132 LEU B C 1
ATOM 2385 O O . LEU B 1 132 ? -33.281 -7.223 -32.688 1 70.5 132 LEU B O 1
ATOM 2389 N N . ASN B 1 133 ? -31.297 -8.195 -32.781 1 71.12 133 ASN B N 1
ATOM 2390 C CA . ASN B 1 133 ? -31.906 -9.508 -32.938 1 71.12 133 ASN B CA 1
ATOM 2391 C C . ASN B 1 133 ? -32.031 -10.25 -31.609 1 71.12 133 ASN B C 1
ATOM 2393 O O . ASN B 1 133 ? -32.438 -11.406 -31.578 1 71.12 133 ASN B O 1
ATOM 2397 N N . GLY B 1 134 ? -31.859 -9.445 -30.469 1 68.81 134 GLY B N 1
ATOM 2398 C CA . GLY B 1 134 ? -32 -10.047 -29.156 1 68.81 134 GLY B CA 1
ATOM 2399 C C . GLY B 1 134 ? -30.859 -10.984 -28.797 1 68.81 134 GLY B C 1
ATOM 2400 O O . GLY B 1 134 ? -30.875 -11.633 -27.75 1 68.81 134 GLY B O 1
ATOM 2401 N N . ASN B 1 135 ? -29.984 -11.094 -29.734 1 69.44 135 ASN B N 1
ATOM 2402 C CA . ASN B 1 135 ? -28.906 -12.047 -29.5 1 69.44 135 ASN B CA 1
ATOM 2403 C C . ASN B 1 135 ? -27.922 -11.523 -28.453 1 69.44 135 ASN B C 1
ATOM 2405 O O . ASN B 1 135 ? -27.641 -10.328 -28.406 1 69.44 135 ASN B O 1
ATOM 2409 N N . ILE B 1 136 ? -27.641 -12.297 -27.422 1 71.75 136 ILE B N 1
ATOM 2410 C CA . ILE B 1 136 ? -26.594 -12.016 -26.438 1 71.75 136 ILE B CA 1
ATOM 2411 C C . ILE B 1 136 ? -25.234 -12.43 -27.016 1 71.75 136 ILE B C 1
ATOM 2413 O O . ILE B 1 136 ? -25.062 -13.562 -27.453 1 71.75 136 ILE B O 1
ATOM 2417 N N . TYR B 1 137 ? -24.5 -11.484 -27.359 1 75.19 137 TYR B N 1
ATOM 2418 C CA . TYR B 1 137 ? -23.141 -11.773 -27.797 1 75.19 137 TYR B CA 1
ATOM 2419 C C . TYR B 1 137 ? -22.203 -11.883 -26.609 1 75.19 137 TYR B C 1
ATOM 2421 O O . TYR B 1 137 ? -22.094 -10.961 -25.797 1 75.19 137 TYR B O 1
ATOM 2429 N N . THR B 1 138 ? -21.812 -13.219 -26.391 1 74.62 138 THR B N 1
ATOM 2430 C CA . THR B 1 138 ? -20.891 -13.461 -25.281 1 74.62 138 THR B CA 1
ATOM 2431 C C . THR B 1 138 ? -19.516 -13.844 -25.797 1 74.62 138 THR B C 1
ATOM 2433 O O . THR B 1 138 ? -19.375 -14.328 -26.922 1 74.62 138 THR B O 1
ATOM 2436 N N . ILE B 1 139 ? -18.484 -13.297 -25.25 1 75.31 139 ILE B N 1
ATOM 2437 C CA . ILE B 1 139 ? -17.125 -13.773 -25.5 1 75.31 139 ILE B CA 1
ATOM 2438 C C . ILE B 1 139 ? -16.641 -14.586 -24.297 1 75.31 139 ILE B C 1
ATOM 2440 O O . ILE B 1 139 ? -16.953 -14.266 -23.156 1 75.31 139 ILE B O 1
ATOM 2444 N N . ASP B 1 140 ? -16.109 -15.805 -24.641 1 71.94 140 ASP B N 1
ATOM 2445 C CA . ASP B 1 140 ? -15.508 -16.641 -23.609 1 71.94 140 ASP B CA 1
ATOM 2446 C C . ASP B 1 140 ? -14.078 -16.219 -23.312 1 71.94 140 ASP B C 1
ATOM 2448 O O . ASP B 1 140 ? -13.219 -16.234 -24.203 1 71.94 140 ASP B O 1
ATOM 2452 N N . ILE B 1 141 ? -13.906 -15.586 -22.125 1 70.69 141 ILE B N 1
ATOM 2453 C CA . ILE B 1 141 ? -12.562 -15.18 -21.734 1 70.69 141 ILE B CA 1
ATOM 2454 C C . ILE B 1 141 ? -11.953 -16.234 -20.812 1 70.69 141 ILE B C 1
ATOM 2456 O O . ILE B 1 141 ? -12.484 -16.516 -19.734 1 70.69 141 ILE B O 1
ATOM 2460 N N . PRO B 1 142 ? -10.945 -16.984 -21.375 1 64.81 142 PRO B N 1
ATOM 2461 C CA . PRO B 1 142 ? -10.273 -17.938 -20.5 1 64.81 142 PRO B CA 1
ATOM 2462 C C . PRO B 1 142 ? -9.531 -17.266 -19.344 1 64.81 142 PRO B C 1
ATOM 2464 O O . PRO B 1 142 ? -8.805 -16.297 -19.562 1 64.81 142 PRO B O 1
ATOM 2467 N N . LYS B 1 143 ? -9.953 -17.531 -18.156 1 62.72 143 LYS B N 1
ATOM 2468 C CA . LYS B 1 143 ? -9.227 -17 -17.016 1 62.72 143 LYS B CA 1
ATOM 2469 C C . LYS B 1 143 ? -8.594 -18.109 -16.188 1 62.72 143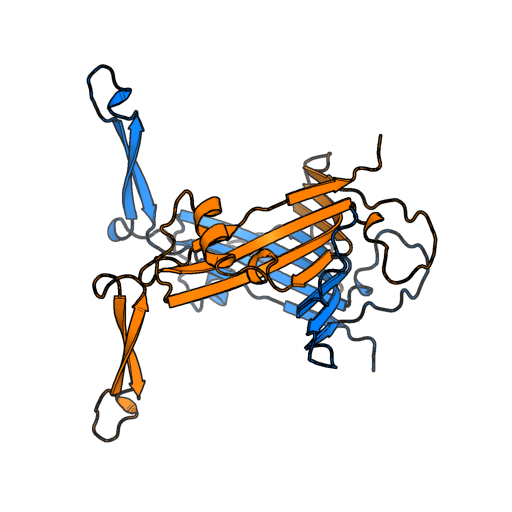 LYS B C 1
ATOM 2471 O O . LYS B 1 143 ? -9.195 -19.172 -15.984 1 62.72 143 LYS B O 1
ATOM 2476 N N . SER B 1 144 ? -7.27 -18.047 -16.078 1 61.75 144 SER B N 1
ATOM 2477 C CA . SER B 1 144 ? -6.586 -18.984 -15.203 1 61.75 144 SER B CA 1
ATOM 2478 C C . SER B 1 144 ? -7.078 -18.875 -13.766 1 61.75 144 SER B C 1
ATOM 2480 O O . SER B 1 144 ? -7.328 -17.781 -13.273 1 61.75 144 SER B O 1
ATOM 2482 N N . ILE B 1 145 ? -7.605 -19.938 -13.211 1 62.84 145 ILE B N 1
ATOM 2483 C CA . ILE B 1 145 ? -8.102 -19.984 -11.844 1 62.84 145 ILE B CA 1
ATOM 2484 C C . ILE B 1 145 ? -6.93 -19.953 -10.867 1 62.84 145 ILE B C 1
ATOM 2486 O O . ILE B 1 145 ? -7.121 -19.766 -9.664 1 62.84 145 ILE B O 1
ATOM 2490 N N . MET B 1 146 ? -5.773 -20.219 -11.461 1 65.06 146 MET B N 1
ATOM 2491 C CA . MET B 1 146 ? -4.656 -20.281 -10.523 1 65.06 146 MET B CA 1
ATOM 2492 C C . MET B 1 146 ? -4.289 -18.891 -10.008 1 65.06 146 MET B C 1
ATOM 2494 O O . MET B 1 146 ? -4.281 -17.922 -10.773 1 65.06 146 MET B O 1
ATOM 2498 N N . PRO B 1 147 ? -4.102 -18.812 -8.797 1 73.81 147 PRO B N 1
ATOM 2499 C CA . PRO B 1 147 ? -3.723 -17.516 -8.219 1 73.81 147 PRO B CA 1
ATOM 2500 C C . PRO B 1 147 ? -2.389 -17 -8.75 1 73.81 147 PRO B C 1
ATOM 2502 O O . PRO B 1 147 ? -1.501 -17.797 -9.078 1 73.81 147 PRO B O 1
ATOM 2505 N N . VAL B 1 148 ? -2.248 -15.758 -9.094 1 85.19 148 VAL B N 1
ATOM 2506 C CA . VAL B 1 148 ? -0.983 -15.109 -9.414 1 85.19 148 VAL B CA 1
ATOM 2507 C C . VAL B 1 148 ? -0.021 -15.242 -8.234 1 85.19 148 VAL B C 1
ATOM 2509 O O . VAL B 1 148 ? -0.387 -14.953 -7.094 1 85.19 148 VAL B O 1
ATOM 2512 N N . LYS B 1 149 ? 1.165 -15.805 -8.438 1 88.44 149 LYS B N 1
ATOM 2513 C CA . LYS B 1 149 ? 2.17 -15.984 -7.395 1 88.44 149 LYS B CA 1
ATOM 2514 C C . LYS B 1 149 ? 3.277 -14.945 -7.504 1 88.44 149 LYS B C 1
ATOM 2516 O O . LYS B 1 149 ? 3.611 -14.5 -8.609 1 88.44 149 LYS B O 1
ATOM 2521 N N . THR B 1 150 ? 3.838 -14.516 -6.383 1 92.12 150 THR B N 1
ATOM 2522 C CA . THR B 1 150 ? 4.965 -13.594 -6.336 1 92.12 150 THR B CA 1
ATOM 2523 C C . THR B 1 150 ? 6.211 -14.281 -5.785 1 92.12 150 THR B C 1
ATOM 2525 O O . THR B 1 150 ? 6.156 -14.922 -4.734 1 92.12 150 THR B O 1
ATOM 2528 N N . TYR B 1 151 ? 7.281 -14.25 -6.566 1 93.75 151 TYR B N 1
ATOM 2529 C CA . TYR B 1 151 ? 8.578 -14.805 -6.184 1 93.75 151 TYR B CA 1
ATOM 2530 C C . TYR B 1 151 ? 9.57 -13.688 -5.879 1 93.75 151 TYR B C 1
ATOM 2532 O O . TYR B 1 151 ? 9.828 -12.828 -6.723 1 93.75 151 TYR B O 1
ATOM 2540 N N . ALA B 1 152 ? 10.055 -13.75 -4.695 1 94.88 152 ALA B N 1
ATOM 2541 C CA . ALA B 1 152 ? 10.93 -12.641 -4.336 1 94.88 152 ALA B CA 1
ATOM 2542 C C . ALA B 1 152 ? 12 -13.086 -3.342 1 94.88 152 ALA B C 1
ATOM 2544 O O . ALA B 1 152 ? 11.797 -14.039 -2.588 1 94.88 152 ALA B O 1
ATOM 2545 N N . LYS B 1 153 ? 13.164 -12.469 -3.408 1 91.06 153 LYS B N 1
ATOM 2546 C CA . LYS B 1 153 ? 14.25 -12.586 -2.441 1 91.06 153 LYS B CA 1
ATOM 2547 C C . LYS B 1 153 ? 14.695 -11.211 -1.947 1 91.06 153 LYS B C 1
ATOM 2549 O O . LYS B 1 153 ? 15.695 -10.664 -2.416 1 91.06 153 LYS B O 1
ATOM 2554 N N . PRO B 1 154 ? 13.922 -10.742 -0.974 1 93.88 154 PRO B N 1
ATOM 2555 C CA . PRO B 1 154 ? 14.18 -9.367 -0.549 1 93.88 154 PRO B CA 1
ATOM 2556 C C . PRO B 1 154 ? 15.406 -9.242 0.351 1 93.88 154 PRO B C 1
ATOM 2558 O O . PRO B 1 154 ? 15.734 -10.18 1.09 1 93.88 154 PRO B O 1
ATOM 2561 N N . PHE B 1 155 ? 16.141 -8.164 0.17 1 93.31 155 PHE B N 1
ATOM 2562 C CA . PHE B 1 155 ? 17.203 -7.727 1.061 1 93.31 155 PHE B CA 1
ATOM 2563 C C . PHE B 1 155 ? 16.875 -6.371 1.679 1 93.31 155 PHE B C 1
ATOM 2565 O O . PHE B 1 155 ? 16.594 -5.406 0.964 1 93.31 155 PHE B O 1
ATOM 2572 N N . ILE B 1 156 ? 16.797 -6.359 3.037 1 92.81 156 ILE B N 1
ATOM 2573 C CA . ILE B 1 156 ? 16.453 -5.129 3.746 1 92.81 156 ILE B CA 1
ATOM 2574 C C . ILE B 1 156 ? 17.641 -4.691 4.609 1 92.81 156 ILE B C 1
ATOM 2576 O O . ILE B 1 156 ? 18.188 -5.492 5.367 1 92.81 156 ILE B O 1
ATOM 2580 N N . LYS B 1 157 ? 18.109 -3.465 4.438 1 90 157 LYS B N 1
ATOM 2581 C CA . LYS B 1 157 ? 19.141 -2.861 5.266 1 90 157 LYS B CA 1
ATOM 2582 C C . LYS B 1 157 ? 18.609 -1.651 6.027 1 90 157 LYS B C 1
ATOM 2584 O O . LYS B 1 157 ? 18 -0.763 5.434 1 90 157 LYS B O 1
ATOM 2589 N N . ILE B 1 158 ? 18.672 -1.65 7.348 1 89.75 158 ILE B N 1
ATOM 2590 C CA . ILE B 1 158 ? 18.281 -0.524 8.195 1 89.75 158 ILE B CA 1
ATOM 2591 C C . ILE B 1 158 ? 19.531 0.099 8.82 1 89.75 158 ILE B C 1
ATOM 2593 O O . ILE B 1 158 ? 20.312 -0.591 9.484 1 89.75 158 ILE B O 1
ATOM 2597 N N . LYS B 1 159 ? 19.766 1.379 8.531 1 81.5 159 LYS B N 1
ATOM 2598 C CA . LYS B 1 159 ? 20.906 2.082 9.117 1 81.5 159 LYS B CA 1
ATOM 2599 C C . LYS B 1 159 ? 20.469 2.902 10.328 1 81.5 159 LYS B C 1
ATOM 2601 O O . LYS B 1 159 ? 19.516 3.668 10.258 1 81.5 159 LYS B O 1
ATOM 2606 N N . SER B 1 160 ? 20.797 2.539 11.445 1 68.75 160 SER B N 1
ATOM 2607 C CA . SER B 1 160 ? 20.484 3.303 12.648 1 68.75 160 SER B CA 1
ATOM 2608 C C . SER B 1 160 ? 21.641 4.219 13.039 1 68.75 160 SER B C 1
ATOM 2610 O O . SER B 1 160 ? 22.812 3.838 12.922 1 68.75 160 SER B O 1
ATOM 2612 N N . THR B 1 161 ? 21.625 5.512 12.938 1 56.47 161 THR B N 1
ATOM 2613 C CA . THR B 1 161 ? 22.688 6.355 13.477 1 56.47 161 THR B CA 1
ATOM 2614 C C . THR B 1 161 ? 22.781 6.215 14.992 1 56.47 161 THR B C 1
ATOM 2616 O O . THR B 1 161 ? 23.719 6.727 15.609 1 56.47 161 THR B O 1
ATOM 2619 N N . ALA B 1 162 ? 21.781 5.98 15.664 1 49.62 162 ALA B N 1
ATOM 2620 C CA . ALA B 1 162 ? 22.125 6.074 17.078 1 49.62 162 ALA B CA 1
ATOM 2621 C C . ALA B 1 162 ? 22.938 4.863 17.531 1 49.62 162 ALA B C 1
ATOM 2623 O O . ALA B 1 162 ? 22.547 3.721 17.281 1 49.62 162 ALA B O 1
ATOM 2624 N N . PRO B 1 163 ? 24.234 4.973 17.75 1 41.84 163 PRO B N 1
ATOM 2625 C CA . PRO B 1 163 ? 25.016 3.938 18.453 1 41.84 163 PRO B CA 1
ATOM 2626 C C . PRO B 1 163 ? 24.234 3.316 19.609 1 41.84 163 PRO B C 1
ATOM 2628 O O . PRO B 1 163 ? 23.344 3.951 20.172 1 41.84 163 PRO B O 1
#

Organism: NCBI:txid1165861

Nearest PDB structures (foldseek):
  8q51-assembly1_A  TM=3.109E-01  e=9.997E+00  Niallia circulans
  8q51-assembly1_A  TM=3.109E-01  e=9.997E+00  Niallia circulans

pLDDT: mean 79.22, std 16.56, range [21.95, 96.31]

InterPro domains:
  IPR019441 FMP27/BLTP2/Hobbit, GFWDK motif-containing RBG unit [SM01214] (72-161)
  IPR045167 Hobbit [PF10344] (3-161)
  IPR045167 Hobbit [PTHR15678] (1-162)

Sequence (326 aa):
MLPVTKATPLVRIVFNSIRIALYKADFEQNENGLMDYLHDVGKGLPKDTKFSLIVPMHISWQMEGATMRLRDFPLYLFSLPRPQAQNGHQQERDLSQYTWQFESDFVIADEMCGIESIRTLQSIVIPPHHSLNGNIYTIDIPKSIMPVKTYAKPFIKIKSTAPMLPVTKATPLVRIVFNSIRIALYKADFEQNENGLMDYLHDVGKGLPKDTKFSLIVPMHISWQMEGATMRLRDFPLYLFSLPRPQAQNGHQQERDLSQYTWQFESDFVIADEMCGIESIRTLQSIVIPPHHSLNGNIYTIDIPKSIMPVKTYAKPFIKIKSTAP

Radius of gyration: 25.71 Å; Cα contacts (8 Å, |Δi|>4): 662; chains: 2; bounding box: 63×71×58 Å

Solvent-accessible surface area (backbone atoms only — not comparable to full-atom values): 18255 Å² total; per-residue (Å²): 126,76,76,72,84,65,69,78,44,49,31,38,37,39,38,33,45,38,37,37,32,33,27,75,30,75,44,66,79,43,89,62,23,58,40,52,48,44,18,64,64,54,76,62,38,62,69,80,66,52,62,75,38,76,51,67,25,21,42,39,40,35,24,24,24,36,40,30,38,37,62,90,41,96,54,62,77,39,74,39,66,57,58,72,73,76,72,86,83,71,80,84,70,56,74,84,54,33,20,33,38,35,42,28,47,36,32,44,32,24,61,52,57,59,76,86,38,40,42,65,44,72,42,74,76,39,52,38,89,72,29,92,84,54,48,66,43,63,45,73,45,75,35,65,68,58,70,74,44,77,39,64,62,75,45,78,48,74,54,73,81,76,126,126,77,78,72,84,65,71,76,42,49,31,40,38,38,39,34,46,38,36,36,31,35,27,75,29,76,45,65,78,44,88,60,22,58,39,52,48,43,18,64,64,54,76,62,40,63,69,80,66,54,61,74,38,76,50,68,27,20,42,38,40,36,23,24,24,36,38,28,38,38,60,90,40,94,54,63,78,39,73,40,67,56,60,72,75,74,74,88,83,73,75,85,70,54,74,84,55,33,21,33,38,35,41,26,48,35,32,45,31,26,62,52,56,59,78,85,37,41,42,65,43,70,42,72,75,40,52,37,88,73,29,89,83,54,50,66,42,62,45,74,44,75,35,65,69,56,70,73,45,77,41,63,61,74,45,78,48,76,52,71,79,74,125